Protein AF-0000000077118351 (afdb_homodimer)

Solvent-accessible surface area (backbone atoms only — not comparable to full-atom values): 17190 Å² total; per-residue (Å²): 104,60,96,77,57,60,60,62,59,41,38,42,70,74,45,61,23,48,76,78,41,61,55,44,89,37,33,59,33,34,43,29,26,38,32,38,30,67,41,67,47,99,84,66,47,82,40,76,44,80,43,78,43,66,37,86,39,59,33,14,25,54,54,41,38,51,70,53,50,44,24,50,52,26,51,74,71,69,42,78,82,54,48,56,37,58,42,40,27,28,28,69,42,69,43,74,39,39,71,87,30,29,31,57,43,47,13,30,46,32,33,39,91,86,27,40,33,34,30,38,73,42,64,68,80,52,41,67,42,50,68,20,52,63,75,35,22,26,30,33,57,40,59,53,30,81,58,64,50,50,52,68,41,75,41,44,29,33,43,74,50,76,60,39,53,120,104,61,96,80,56,59,58,62,58,41,38,43,70,72,46,61,23,49,75,77,41,62,56,44,86,36,33,59,33,33,41,28,26,37,32,39,30,65,41,67,48,99,84,66,46,81,40,77,43,81,44,79,45,65,38,86,38,60,36,15,25,54,54,42,39,50,70,52,50,43,25,50,52,25,51,76,71,67,42,79,81,55,48,56,38,57,40,39,27,28,28,69,43,70,44,74,38,40,71,88,29,28,32,57,42,47,14,30,45,33,34,40,92,87,27,40,31,33,31,38,73,42,64,69,79,52,41,66,40,49,67,21,53,62,75,33,22,25,30,34,58,40,61,56,30,81,57,64,49,49,53,68,41,76,43,46,28,33,44,76,49,76,62,40,54,120

Foldseek 3Di:
DPPPPCPVVCQCPVQVKDWPDQADQEPPWGRKTKIWGWDADPVRDTDIDIDIDTDPQPQRRVVCCQVPVQQVVCVVVVHPPTGFDKDKAFEQFKDFAAQRGKYFFFWAWAAEPVRGIYIDGLDDRDSNPPCSNVRGQKTWGGGHDGDIDGGGDMTMIGGNDDHHYD/DDPPPCPVVCQCPVQVKDWPDQADQEPPWGRKTKIWGWDADPVRDTDIDIDIDTDPQPQRRVVCCQVPVQQVVCVVVVHPPTGFDKDKAFEQFKDFAAQRGKYFFFWAWEAEPVRGIYIDGLDDRDSNPPCSNVRGQKTWGGGHDGDIDGGGDMTMIGGNDDHHYD

Secondary structure (DSSP, 8-state):
--TT--HHHIIIIIS--EEEES--S-BS-TT-EEEEEEEE-TTS-EEEEEEEE--SSHHHHHHHIIIIIHHHHHHHTT-SS-SSPEEEEEESS-EEPPSSS-EEEEEEEEE-TTS-EEEEE-S---TT-GGGGTT--EEEEEPS-SSEEPTT-EEEEEE-SPPEE-/--TT--HHHIIIIIS--EEEES--S-BS-TT-EEEEEEEE-TTS-EEEEEEEE--SSHHHHHHHIIIIIHHHHHHHHT-SS-SSPEEEEEESS-EEPPSSS-EEEEEEEEE-TTS-EEEEE-S---TT-GGGGTT--EEEEEPS-SSEEPTT-EEEEEE-SPPEE-

pLDDT: mean 93.63, std 7.95, range [46.22, 98.62]

Sequence (332 aa):
MGELDLLKPTIERSLGGTIHFGRVNMKPGKPTTFATVPVKDDHGNRVDKVIFSLPGNPASAVVCFHLFVLPALHAQAGITPVGLPRVKVVLGEDVRMDKGRPEYHRALVVTREDGLMYASSTGGQRSSKIGSFKGANALLVMPQGEGVLRKGEKVDALLMGKLASDMGELDLLKPTIERSLGGTIHFGRVNMKPGKPTTFATVPVKDDHGNRVDKVIFSLPGNPASAVVCFHLFVLPALHAQAGITPVGLPRVKVVLGEDVRMDKGRPEYHRALVVTREDGLMYASSTGGQRSSKIGSFKGANALLVMPQGEGVLRKGEKVDALLMGKLASD

InterPro domains:
  IPR001453 MoaB/Mog domain [PF00994] (2-74)
  IPR005111 MoeA, C-terminal, domain IV [PF03454] (88-159)
  IPR036425 MoaB/Mog-like domain superfamily [G3DSA:3.40.980.10] (1-78)
  IPR036425 MoaB/Mog-like domain superfamily [SSF53218] (2-80)
  IPR036688 MoeA, C-terminal, domain IV superfamily [G3DSA:2.40.340.10] (86-166)
  IPR036688 MoeA, C-terminal, domain IV superfamily [SSF63867] (85-161)
  IPR038987 Molybdopterin biosynthesis protein MoeA-like [PTHR10192] (1-162)

Radius of gyration: 24.86 Å; Cα contacts (8 Å, |Δi|>4): 772; chains: 2; bounding box: 54×73×56 Å

Structure (mmCIF, N/CA/C/O backbone):
data_AF-0000000077118351-model_v1
#
loop_
_entity.id
_entity.type
_entity.pdbx_description
1 polymer 'Uncharacterized protein'
#
loop_
_atom_site.group_PDB
_atom_site.id
_atom_site.type_symbol
_atom_site.label_atom_id
_atom_site.label_alt_id
_atom_site.label_comp_id
_atom_site.label_asym_id
_atom_site.label_entity_id
_atom_site.label_seq_id
_atom_site.pdbx_PDB_ins_code
_atom_site.Cartn_x
_atom_site.Cartn_y
_atom_site.Cartn_z
_atom_site.occupancy
_atom_site.B_iso_or_equiv
_atom_site.auth_seq_id
_atom_site.auth_comp_id
_atom_site.auth_asym_id
_atom_site.auth_atom_id
_atom_site.pdbx_PDB_model_num
ATOM 1 N N . MET A 1 1 ? -8.891 29.875 7.477 1 46.22 1 MET A N 1
ATOM 2 C CA . MET A 1 1 ? -10.297 29.859 7.871 1 46.22 1 MET A CA 1
ATOM 3 C C . MET A 1 1 ? -10.992 31.156 7.473 1 46.22 1 MET A C 1
ATOM 5 O O . MET A 1 1 ? -10.383 32.219 7.492 1 46.22 1 MET A O 1
ATOM 9 N N . GLY A 1 2 ? -11.82 30.922 6.613 1 49.47 2 GLY A N 1
ATOM 10 C CA . GLY A 1 2 ? -12.445 32.156 6.18 1 49.47 2 GLY A CA 1
ATOM 11 C C . GLY A 1 2 ? -13.156 32.906 7.301 1 49.47 2 GLY A C 1
ATOM 12 O O . GLY A 1 2 ? -13.344 32.344 8.391 1 49.47 2 GLY A O 1
ATOM 13 N N . GLU A 1 3 ? -13.312 34.156 7.188 1 54.62 3 GLU A N 1
ATOM 14 C CA . GLU A 1 3 ? -14.039 35.062 8.07 1 54.62 3 GLU A CA 1
ATOM 15 C C . GLU A 1 3 ? -15.305 34.406 8.609 1 54.62 3 GLU A C 1
ATOM 17 O O . GLU A 1 3 ? -15.734 34.688 9.727 1 54.62 3 GLU A O 1
ATOM 22 N N . LEU A 1 4 ? -15.836 33.438 7.848 1 61.06 4 LEU A N 1
ATOM 23 C CA . LEU A 1 4 ? -17.141 32.875 8.203 1 61.06 4 LEU A CA 1
ATOM 24 C C . LEU A 1 4 ? -16.969 31.484 8.836 1 61.06 4 LEU A C 1
ATOM 26 O O . LEU A 1 4 ? -17.938 30.734 8.961 1 61.06 4 LEU A O 1
ATOM 30 N N . ASP A 1 5 ? -15.703 31.203 9.32 1 69.88 5 ASP A N 1
ATOM 31 C CA . ASP A 1 5 ? -15.539 29.891 9.945 1 69.88 5 ASP A CA 1
ATOM 32 C C . ASP A 1 5 ? -16.188 29.859 11.328 1 69.88 5 ASP A C 1
ATOM 34 O O . ASP A 1 5 ? -15.664 30.422 12.281 1 69.88 5 ASP A O 1
ATOM 38 N N . LEU A 1 6 ? -17.391 29.391 11.469 1 80.38 6 LEU A N 1
ATOM 39 C CA . LEU A 1 6 ? -18.188 29.359 12.688 1 80.38 6 LEU A CA 1
ATOM 40 C C . LEU A 1 6 ? -17.844 28.141 13.531 1 80.38 6 LEU A C 1
ATOM 42 O O . LEU A 1 6 ? -18.359 27.984 14.641 1 80.38 6 LEU A O 1
ATOM 46 N N . LEU A 1 7 ? -16.906 27.359 13.141 1 87.62 7 LEU A N 1
ATOM 47 C CA . LEU A 1 7 ? -16.641 26.109 13.844 1 87.62 7 LEU A CA 1
ATOM 48 C C . LEU A 1 7 ? -15.922 26.359 15.156 1 87.62 7 LEU A C 1
ATOM 50 O O . LEU A 1 7 ? -16.297 25.797 16.188 1 87.62 7 LEU A O 1
ATOM 54 N N . LYS A 1 8 ? -14.961 27.266 15.148 1 90.12 8 LYS A N 1
ATOM 55 C CA . LYS A 1 8 ? -14.148 27.484 16.344 1 90.12 8 LYS A CA 1
ATOM 56 C C . LYS A 1 8 ? -14.984 28.078 17.469 1 90.12 8 LYS A C 1
ATOM 58 O O . LYS A 1 8 ? -15.016 27.547 18.578 1 90.12 8 LYS A O 1
ATOM 63 N N . PRO A 1 9 ? -15.742 29.141 17.141 1 90.44 9 PRO A N 1
ATOM 64 C CA . PRO A 1 9 ? -16.594 29.672 18.219 1 90.44 9 PRO A CA 1
ATOM 65 C C . PRO A 1 9 ? -17.609 28.656 18.719 1 90.44 9 PRO A C 1
ATOM 67 O O . PRO A 1 9 ? -17.938 28.609 19.906 1 90.44 9 PRO A O 1
ATOM 70 N N . THR A 1 10 ? -18.156 27.875 17.812 1 92.94 10 THR A N 1
ATOM 71 C CA . THR A 1 10 ? -19.109 26.859 18.203 1 92.94 10 THR A CA 1
ATOM 72 C C . THR A 1 10 ? -18.469 25.844 19.141 1 92.94 10 THR A C 1
ATOM 74 O O . THR A 1 10 ? -19.078 25.453 20.141 1 92.94 10 THR A O 1
ATOM 77 N N . ILE A 1 11 ? -17.25 25.391 18.922 1 93.88 11 ILE A N 1
ATOM 78 C CA . ILE A 1 11 ? -16.531 24.422 19.734 1 93.88 11 ILE A CA 1
ATOM 79 C C . ILE A 1 11 ? -16.312 25 21.141 1 93.88 11 ILE A C 1
ATOM 81 O O . ILE A 1 11 ? -16.594 24.344 22.141 1 93.88 11 ILE A O 1
ATOM 85 N N . GLU A 1 12 ? -15.914 26.25 21.172 1 94.62 12 GLU A N 1
ATOM 86 C CA . GLU A 1 12 ? -15.539 26.844 22.453 1 94.62 12 GLU A CA 1
ATOM 87 C C . GLU A 1 12 ? -16.781 27.281 23.234 1 94.62 12 GLU A C 1
ATOM 89 O O . GLU A 1 12 ? -16.922 26.953 24.406 1 94.62 12 GLU A O 1
ATOM 94 N N . ARG A 1 13 ? -17.75 27.859 22.594 1 94.06 13 ARG A N 1
ATOM 95 C CA . ARG A 1 13 ? -18.844 28.516 23.312 1 94.06 13 ARG A CA 1
ATOM 96 C C . ARG A 1 13 ? -20.016 27.562 23.484 1 94.06 13 ARG A C 1
ATOM 98 O O . ARG A 1 13 ? -20.641 27.531 24.562 1 94.06 13 ARG A O 1
ATOM 105 N N . SER A 1 14 ? -20.297 26.844 22.484 1 93.81 14 SER A N 1
ATOM 106 C CA . SER A 1 14 ? -21.5 26 22.531 1 93.81 14 SER A CA 1
ATOM 107 C C . SER A 1 14 ? -21.172 24.625 23.094 1 93.81 14 SER A C 1
ATOM 109 O O . SER A 1 14 ? -22.016 24.016 23.766 1 93.81 14 SER A O 1
ATOM 111 N N . LEU A 1 15 ? -20.031 24.203 22.828 1 93.62 15 LEU A N 1
ATOM 112 C CA . LEU A 1 15 ? -19.75 22.828 23.188 1 93.62 15 LEU A CA 1
ATOM 113 C C . LEU A 1 15 ? -18.797 22.75 24.3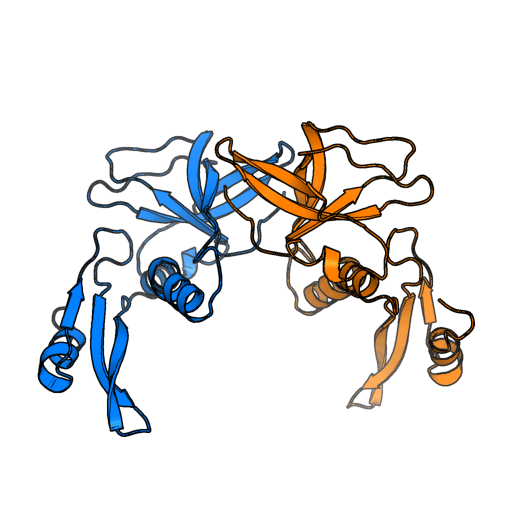75 1 93.62 15 LEU A C 1
ATOM 115 O O . LEU A 1 15 ? -18.516 21.672 24.891 1 93.62 15 LEU A O 1
ATOM 119 N N . GLY A 1 16 ? -18.328 23.938 24.75 1 95.44 16 GLY A N 1
ATOM 120 C CA . GLY A 1 16 ? -17.422 23.969 25.891 1 95.44 16 GLY A CA 1
ATOM 121 C C . GLY A 1 16 ? -16.078 23.297 25.609 1 95.44 16 GLY A C 1
ATOM 122 O O . GLY A 1 16 ? -15.453 22.75 26.516 1 95.44 16 GLY A O 1
ATOM 123 N N . GLY A 1 17 ? -15.75 23.281 24.359 1 96.62 17 GLY A N 1
ATOM 124 C CA . GLY A 1 17 ? -14.547 22.562 23.953 1 96.62 17 GLY A CA 1
ATOM 125 C C . GLY A 1 17 ? -13.289 23.406 24.094 1 96.62 17 GLY A C 1
ATOM 126 O O . GLY A 1 17 ? -13.352 24.594 24.391 1 96.62 17 GLY A O 1
ATOM 127 N N . THR A 1 18 ? -12.094 22.734 23.984 1 97.5 18 THR A N 1
ATOM 128 C CA . THR A 1 18 ? -10.766 23.328 23.984 1 97.5 18 THR A CA 1
ATOM 129 C C . THR A 1 18 ? -10.102 23.188 22.609 1 97.5 18 THR A C 1
ATOM 131 O O . THR A 1 18 ? -9.977 22.078 22.094 1 97.5 18 THR A O 1
ATOM 134 N N . ILE A 1 19 ? -9.789 24.281 22 1 96.75 19 ILE A N 1
ATOM 135 C CA . ILE A 1 19 ? -9 24.281 20.781 1 96.75 19 ILE A CA 1
ATOM 136 C C . ILE A 1 19 ? -7.516 24.141 21.125 1 96.75 19 ILE A C 1
ATOM 138 O O . ILE A 1 19 ? -6.941 25.031 21.766 1 96.75 19 ILE A O 1
ATOM 142 N N . HIS A 1 20 ? -6.918 23.031 20.719 1 97.56 20 HIS A N 1
ATOM 143 C CA . HIS A 1 20 ? -5.508 22.812 21.016 1 97.56 20 HIS A CA 1
ATOM 144 C C . HIS A 1 20 ? -4.617 23.5 19.984 1 97.56 20 HIS A C 1
ATOM 146 O O . HIS A 1 20 ? -3.574 24.047 20.328 1 97.56 20 HIS A O 1
ATOM 152 N N . PHE A 1 21 ? -4.98 23.453 18.734 1 96.25 21 PHE A N 1
ATOM 153 C CA . PHE A 1 21 ? -4.43 24.312 17.688 1 96.25 21 PHE A CA 1
ATOM 154 C C . PHE A 1 21 ? -5.484 24.609 16.625 1 96.25 21 PHE A C 1
ATOM 156 O O . PHE A 1 21 ? -6.367 23.797 16.375 1 96.25 21 PHE A O 1
ATOM 163 N N . GLY A 1 22 ? -5.32 25.844 15.984 1 92.88 22 GLY A N 1
ATOM 164 C CA . GLY A 1 22 ? -6.305 26.312 15.016 1 92.88 22 GLY A CA 1
ATOM 165 C C . GLY A 1 22 ? -5.699 26.656 13.664 1 92.88 22 GLY A C 1
ATOM 166 O O . GLY A 1 22 ? -6.395 27.125 12.766 1 92.88 22 GLY A O 1
ATOM 167 N N . ARG A 1 23 ? -4.484 26.562 13.633 1 94.56 23 ARG A N 1
ATOM 168 C CA . ARG A 1 23 ? -3.699 26.688 12.414 1 94.56 23 ARG A CA 1
ATOM 169 C C . ARG A 1 23 ? -2.404 25.891 12.5 1 94.56 23 ARG A C 1
ATOM 171 O O . ARG A 1 23 ? -1.842 25.734 13.586 1 94.56 23 ARG A O 1
ATOM 178 N N . VAL A 1 24 ? -2.053 25.406 11.336 1 96.69 24 VAL A N 1
ATOM 179 C CA . VAL A 1 24 ? -0.804 24.656 11.281 1 96.69 24 VAL A CA 1
ATOM 180 C C . VAL A 1 24 ? 0.104 25.234 10.203 1 96.69 24 VAL A C 1
ATOM 182 O O . VAL A 1 24 ? -0.373 25.672 9.148 1 96.69 24 VAL A O 1
ATOM 185 N N . ASN A 1 25 ? 1.418 25.25 10.477 1 97.56 25 ASN A N 1
ATOM 186 C CA . ASN A 1 25 ? 2.406 25.719 9.508 1 97.56 25 ASN A CA 1
ATOM 187 C C . ASN A 1 25 ? 2.682 24.672 8.438 1 97.56 25 ASN A C 1
ATOM 189 O O . ASN A 1 25 ? 3.678 23.953 8.508 1 97.56 25 ASN A O 1
ATOM 193 N N . MET A 1 26 ? 1.777 24.641 7.414 1 97.69 26 MET A N 1
ATOM 194 C CA . MET A 1 26 ? 1.934 23.703 6.305 1 97.69 26 MET A CA 1
ATOM 195 C C . MET A 1 26 ? 1.169 24.172 5.074 1 97.69 26 MET A C 1
ATOM 197 O O . MET A 1 26 ? 0.264 25 5.184 1 97.69 26 MET A O 1
ATOM 201 N N . LYS A 1 27 ? 1.596 23.609 3.977 1 97 27 LYS A N 1
ATOM 202 C CA . LYS A 1 27 ? 0.913 23.766 2.693 1 97 27 LYS A CA 1
ATOM 203 C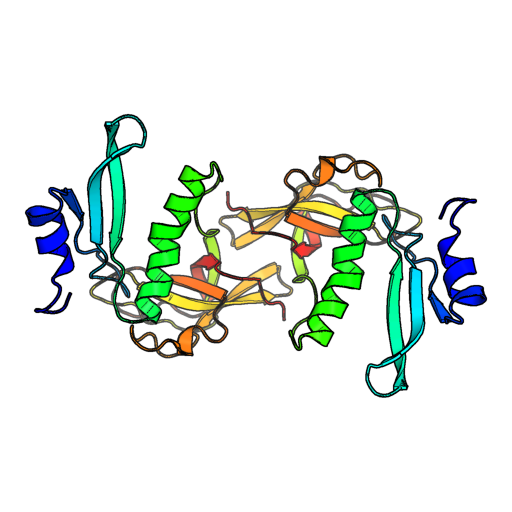 C . LYS A 1 27 ? 0.666 22.406 2.039 1 97 27 LYS A C 1
ATOM 205 O O . LYS A 1 27 ? 1.599 21.625 1.852 1 97 27 LYS A O 1
ATOM 210 N N . PRO A 1 28 ? -0.59 22.234 1.618 1 96.94 28 PRO A N 1
ATOM 211 C CA . PRO A 1 28 ? -1.829 22.906 2.023 1 96.94 28 PRO A CA 1
ATOM 212 C C . PRO A 1 28 ? -2.24 22.562 3.453 1 96.94 28 PRO A C 1
ATOM 214 O O . PRO A 1 28 ? -1.59 21.75 4.109 1 96.94 28 PRO A O 1
ATOM 217 N N . GLY A 1 29 ? -3.291 23.234 3.998 1 96.5 29 GLY A N 1
ATOM 218 C CA . GLY A 1 29 ? -3.914 22.75 5.223 1 96.5 29 GLY A CA 1
ATOM 219 C C . GLY A 1 29 ? -3.766 23.719 6.383 1 96.5 29 GLY A C 1
ATOM 220 O O . GLY A 1 29 ? -4.043 23.359 7.531 1 96.5 29 GLY A O 1
ATOM 221 N N . LYS A 1 30 ? -3.441 24.938 6.133 1 95.88 30 LYS A N 1
ATOM 222 C CA . LYS A 1 30 ? -3.156 25.922 7.164 1 95.88 30 LYS A CA 1
ATOM 223 C C . LYS A 1 30 ? -4.312 26.047 8.156 1 95.88 30 LYS A C 1
ATOM 225 O O . LYS A 1 30 ? -4.094 26.078 9.367 1 95.88 30 LYS A O 1
ATOM 230 N N . PRO A 1 31 ? -5.512 26.031 7.816 1 93.94 31 PRO A N 1
ATOM 231 C CA . PRO A 1 31 ? -6.594 26.297 8.766 1 93.94 31 PRO A CA 1
ATOM 232 C C . PRO A 1 31 ? -6.973 25.078 9.594 1 93.94 31 PRO A C 1
ATOM 234 O O . PRO A 1 31 ? -7.922 25.125 10.391 1 93.94 31 PRO A O 1
ATOM 237 N N . THR A 1 32 ? -6.305 23.938 9.461 1 95.62 32 THR A N 1
ATOM 238 C CA . THR A 1 32 ? -6.648 22.734 10.211 1 95.62 32 THR A CA 1
ATOM 239 C C . THR A 1 32 ? -6.699 23.031 11.711 1 95.62 32 THR A C 1
ATOM 241 O O . THR A 1 32 ? -5.816 23.703 12.25 1 95.62 32 THR A O 1
ATOM 244 N N . THR A 1 33 ? -7.75 22.516 12.352 1 96.12 33 THR A N 1
ATOM 245 C CA . THR A 1 33 ? -7.988 22.75 13.766 1 96.12 33 THR A CA 1
ATOM 246 C C . THR A 1 33 ? -8.18 21.422 14.508 1 96.12 33 THR A C 1
ATOM 248 O O . THR A 1 33 ? -8.812 20.5 13.992 1 96.12 33 THR A O 1
ATOM 251 N N . PHE A 1 34 ? -7.629 21.328 15.656 1 98.06 34 PHE A N 1
ATOM 252 C CA . PHE A 1 34 ? -7.805 20.203 16.562 1 98.06 34 PHE A CA 1
ATOM 253 C C . PHE A 1 34 ? -8.375 20.672 17.906 1 98.06 34 PHE A C 1
ATOM 255 O O . PHE A 1 34 ? -7.887 21.625 18.5 1 98.06 34 PHE A O 1
ATOM 262 N N . ALA A 1 35 ? -9.391 19.906 18.312 1 97.56 35 ALA A N 1
ATOM 263 C CA . ALA A 1 35 ? -10.062 20.281 19.547 1 97.56 35 ALA A CA 1
ATOM 264 C C . ALA A 1 35 ? -10.555 19.062 20.312 1 97.56 35 ALA A C 1
ATOM 266 O O . ALA A 1 35 ? -10.57 17.953 19.766 1 97.56 35 ALA A O 1
ATOM 267 N N . THR A 1 36 ? -10.805 19.266 21.547 1 97.69 36 THR A N 1
ATOM 268 C CA . THR A 1 36 ? -11.547 18.312 22.344 1 97.69 36 THR A CA 1
ATOM 269 C C . THR A 1 36 ? -12.82 18.938 22.891 1 97.69 36 THR A C 1
ATOM 271 O O . THR A 1 36 ? -12.852 20.125 23.188 1 97.69 36 THR A O 1
ATOM 274 N N . VAL A 1 37 ? -13.852 18.125 23.047 1 96.94 37 VAL A N 1
ATOM 275 C CA . VAL A 1 37 ? -15.125 18.562 23.609 1 96.94 37 VAL A CA 1
ATOM 276 C C . VAL A 1 37 ? -15.562 17.562 24.688 1 96.94 37 VAL A C 1
ATOM 278 O O . VAL A 1 37 ? -15.422 16.359 24.516 1 96.94 37 VAL A O 1
ATOM 281 N N . PRO A 1 38 ? -16.047 18.125 25.797 1 96.94 38 PRO A N 1
ATOM 282 C CA . PRO A 1 38 ? -16.609 17.234 26.812 1 96.94 38 PRO A CA 1
ATOM 283 C C . PRO A 1 38 ? -17.984 16.703 26.438 1 96.94 38 PRO A C 1
ATOM 285 O O . PRO A 1 38 ? -18.828 17.438 25.938 1 96.94 38 PRO A O 1
ATOM 288 N N . VAL A 1 39 ? -18.078 15.383 26.547 1 94.62 39 VAL A N 1
ATOM 289 C CA . VAL A 1 39 ? -19.375 14.758 26.312 1 94.62 39 VAL A CA 1
ATOM 290 C C . VAL A 1 39 ? -19.688 13.766 27.438 1 94.62 39 VAL A C 1
ATOM 292 O O . VAL A 1 39 ? -18.812 13.438 28.25 1 94.62 39 VAL A O 1
ATOM 295 N N . LYS A 1 40 ? -20.953 13.406 27.641 1 93.56 40 LYS A N 1
ATOM 296 C CA . LYS A 1 40 ? -21.344 12.328 28.547 1 93.56 40 LYS A CA 1
ATOM 297 C C . LYS A 1 40 ? -21.469 11.008 27.797 1 93.56 40 LYS A C 1
ATOM 299 O O . LYS A 1 40 ? -22.062 10.953 26.703 1 93.56 40 LYS A O 1
ATOM 304 N N . ASP A 1 41 ? -20.812 10 28.328 1 91.56 41 ASP A N 1
ATOM 305 C CA . ASP A 1 41 ? -20.969 8.688 27.703 1 91.56 41 ASP A CA 1
ATOM 306 C C . ASP A 1 41 ? -22.297 8.047 28.094 1 91.56 41 ASP A C 1
ATOM 308 O O . ASP A 1 41 ? -23.141 8.688 28.719 1 91.56 41 ASP A O 1
ATOM 312 N N . ASP A 1 42 ? -22.438 6.84 27.562 1 92.25 42 ASP A N 1
ATOM 313 C CA . ASP A 1 42 ? -23.703 6.152 27.766 1 92.25 42 ASP A CA 1
ATOM 314 C C . ASP A 1 42 ? -23.984 5.926 29.25 1 92.25 42 ASP A C 1
ATOM 316 O O . ASP A 1 42 ? -25.141 5.691 29.641 1 92.25 42 ASP A O 1
ATOM 320 N N . HIS A 1 43 ? -23.062 5.973 30.141 1 94.56 43 HIS A N 1
ATOM 321 C CA . HIS A 1 43 ? -23.188 5.746 31.578 1 94.56 43 HIS A CA 1
ATOM 322 C C . HIS A 1 43 ? -23.234 7.062 32.344 1 94.56 43 HIS A C 1
ATOM 324 O O . HIS A 1 43 ? -23.25 7.07 33.562 1 94.56 43 HIS A O 1
ATOM 330 N N . GLY A 1 44 ? -23.234 8.156 31.625 1 92.12 44 GLY A N 1
ATOM 331 C CA . GLY A 1 44 ? -23.344 9.461 32.25 1 92.12 44 GLY A CA 1
ATOM 332 C C . GLY A 1 44 ? -22 10.031 32.688 1 92.12 44 GLY A C 1
ATOM 333 O O . GLY A 1 44 ? -21.938 11.109 33.281 1 92.12 44 GLY A O 1
ATOM 334 N N . ASN A 1 45 ? -20.938 9.305 32.406 1 94.31 45 ASN A N 1
ATOM 335 C CA . ASN A 1 45 ? -19.609 9.789 32.75 1 94.31 45 ASN A CA 1
ATOM 336 C C . ASN A 1 45 ? -19.094 10.812 31.734 1 94.31 45 ASN A C 1
ATOM 338 O O . ASN A 1 45 ? -19.344 10.68 30.531 1 94.31 45 ASN A O 1
ATOM 342 N N . ARG A 1 46 ? -18.469 11.812 32.25 1 93.25 46 ARG A N 1
ATOM 343 C CA . ARG A 1 46 ? -17.859 12.805 31.391 1 93.25 46 ARG A CA 1
ATOM 344 C C . ARG A 1 46 ? -16.625 12.234 30.688 1 93.25 46 ARG A C 1
ATOM 346 O O . ARG A 1 46 ? -15.727 11.703 31.344 1 93.25 46 ARG A O 1
ATOM 353 N N . VAL A 1 47 ? -16.688 12.297 29.328 1 95.31 47 VAL A N 1
ATOM 354 C CA . VAL A 1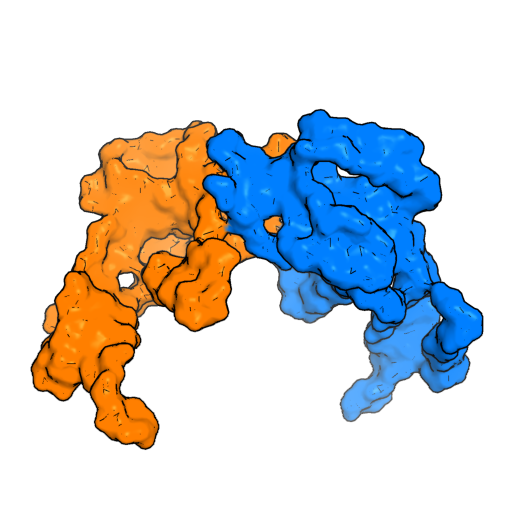 47 ? -15.531 11.875 28.531 1 95.31 47 VAL A CA 1
ATOM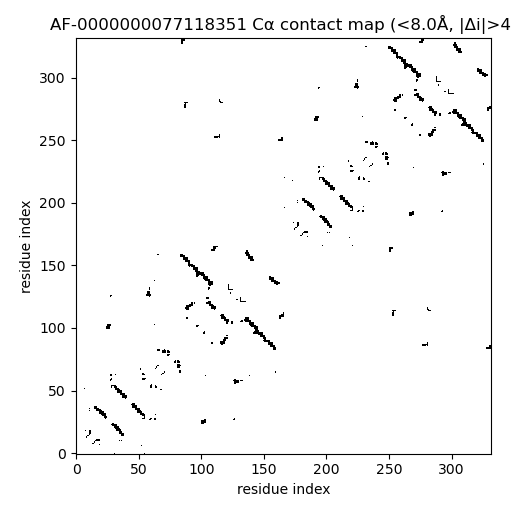 355 C C . VAL A 1 47 ? -15.203 12.953 27.5 1 95.31 47 VAL A C 1
ATOM 357 O O . VAL A 1 47 ? -16.078 13.742 27.125 1 95.31 47 VAL A O 1
ATOM 360 N N . ASP A 1 48 ? -13.961 13.008 27.125 1 95.69 48 ASP A N 1
ATOM 361 C CA . ASP A 1 48 ? -13.539 13.93 26.078 1 95.69 48 ASP A CA 1
ATOM 362 C C . ASP A 1 48 ? -13.578 13.242 24.703 1 95.69 48 ASP A C 1
ATOM 364 O O . ASP A 1 48 ? -13.086 12.125 24.562 1 95.69 48 ASP A O 1
ATOM 368 N N . LYS A 1 49 ? -14.195 13.953 23.766 1 95.5 49 LYS A N 1
ATOM 369 C CA . LYS A 1 49 ? -14.141 13.516 22.359 1 95.5 49 LYS A CA 1
ATOM 370 C C . LYS A 1 49 ? -13.25 14.445 21.531 1 95.5 49 LYS A C 1
ATOM 372 O O . LYS A 1 49 ? -13.18 15.648 21.797 1 95.5 49 LYS A O 1
ATOM 377 N N . VAL A 1 50 ? -12.609 13.828 20.578 1 96.62 50 VAL A N 1
ATOM 378 C CA . VAL A 1 50 ? -11.695 14.602 19.734 1 96.62 50 VAL A CA 1
ATOM 379 C C . VAL A 1 50 ? -12.422 15.086 18.484 1 96.62 50 VAL A C 1
ATOM 381 O O . VAL A 1 50 ? -13.258 14.359 17.922 1 96.62 50 VAL A O 1
ATOM 384 N N . ILE A 1 51 ? -12.094 16.328 18.047 1 95.81 51 ILE A N 1
ATOM 385 C CA . ILE A 1 51 ? -12.609 16.922 16.828 1 95.81 51 ILE A CA 1
ATOM 386 C C . ILE A 1 51 ? -11.453 17.406 15.953 1 95.81 51 ILE A C 1
ATOM 388 O O . ILE A 1 51 ? -10.602 18.172 16.406 1 95.81 51 ILE A O 1
ATOM 392 N N . PHE A 1 52 ? -11.422 16.859 14.758 1 97.25 52 PHE A N 1
ATOM 393 C CA . PHE A 1 52 ? -10.586 17.438 13.719 1 97.25 52 PHE A CA 1
ATOM 394 C C . PHE A 1 52 ? -11.43 18.25 12.742 1 97.25 52 PHE A C 1
ATOM 396 O O . PHE A 1 52 ? -12.375 17.734 12.141 1 97.25 52 PHE A O 1
ATOM 403 N N . SER A 1 53 ? -11.102 19.531 12.609 1 95.06 53 SER A N 1
ATOM 404 C CA . SER A 1 53 ? -11.711 20.375 11.586 1 95.06 53 SER A CA 1
ATOM 405 C C . SER A 1 53 ? -10.766 20.578 10.406 1 95.06 53 SER A C 1
ATOM 407 O O . SER A 1 53 ? -9.758 21.297 10.523 1 95.06 53 SER A O 1
ATOM 409 N N . LEU A 1 54 ? -11.188 20.016 9.32 1 95.88 54 LEU A N 1
ATOM 410 C CA . LEU A 1 54 ? -10.32 20.031 8.148 1 95.88 54 LEU A CA 1
ATOM 411 C C . LEU A 1 54 ? -10.664 21.203 7.234 1 95.88 54 LEU A C 1
ATOM 413 O O . LEU A 1 54 ? -11.773 21.75 7.301 1 95.88 54 LEU A O 1
ATOM 417 N N . PRO A 1 55 ? -9.648 21.609 6.395 1 93.88 55 PRO A N 1
ATOM 418 C CA . PRO A 1 55 ? -9.914 22.688 5.441 1 93.88 55 PRO A CA 1
ATOM 419 C C . PRO A 1 55 ? -11.07 22.359 4.5 1 93.88 55 PRO A C 1
ATOM 421 O O . PRO A 1 55 ? -11.328 21.188 4.207 1 93.88 55 PRO A O 1
ATOM 424 N N . GLY A 1 56 ? -11.742 23.422 4.027 1 89.75 56 GLY A N 1
ATOM 425 C CA . GLY A 1 56 ? -12.859 23.25 3.107 1 89.75 56 GLY A CA 1
ATOM 426 C C . GLY A 1 56 ? -12.422 22.906 1.698 1 89.75 56 GLY A C 1
ATOM 427 O O . GLY A 1 56 ? -13.203 22.344 0.923 1 89.75 56 GLY A O 1
ATOM 428 N N . ASN A 1 57 ? -11.141 23.375 1.285 1 91.69 57 ASN A N 1
ATOM 429 C CA . ASN A 1 57 ? -10.617 22.969 -0.014 1 91.69 57 ASN A CA 1
ATOM 430 C C . ASN A 1 57 ? -10.375 21.469 -0.078 1 91.69 57 ASN A C 1
ATOM 432 O O . ASN A 1 57 ? -9.703 20.906 0.791 1 91.69 57 ASN A O 1
ATOM 436 N N . PRO A 1 58 ? -10.898 20.812 -1.035 1 93.38 58 PRO A N 1
ATOM 437 C CA . PRO A 1 58 ? -10.875 19.344 -1.084 1 93.38 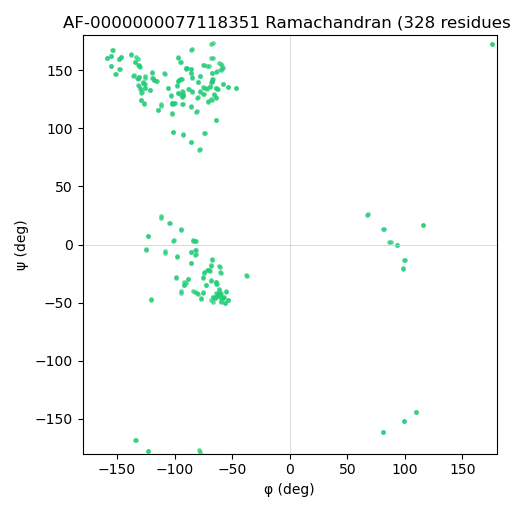58 PRO A CA 1
ATOM 438 C C . PRO A 1 58 ? -9.461 18.781 -1.038 1 93.38 58 PRO A C 1
ATOM 440 O O . PRO A 1 58 ? -9.203 17.812 -0.316 1 93.38 58 PRO A O 1
ATOM 443 N N . ALA A 1 59 ? -8.523 19.297 -1.798 1 94.75 59 ALA A N 1
ATOM 444 C CA . ALA A 1 59 ? -7.152 18.781 -1.78 1 94.75 59 ALA A CA 1
ATOM 445 C C . ALA A 1 59 ? -6.527 18.938 -0.396 1 94.75 59 ALA A C 1
ATOM 447 O O . ALA A 1 59 ? -5.863 18.016 0.094 1 94.75 59 ALA A O 1
ATOM 448 N N . SER A 1 60 ? -6.793 20.062 0.166 1 95.94 60 SER A N 1
ATOM 449 C CA . SER A 1 60 ? -6.289 20.297 1.516 1 95.94 60 SER A CA 1
ATOM 450 C C . SER A 1 60 ? -6.906 19.328 2.512 1 95.94 60 SER A C 1
ATOM 452 O O . SER A 1 60 ? -6.219 18.812 3.4 1 95.94 60 SER A O 1
ATOM 454 N N . ALA A 1 61 ? -8.141 19.141 2.328 1 96.25 61 ALA A N 1
ATOM 455 C CA . ALA A 1 61 ? -8.836 18.219 3.227 1 96.25 61 ALA A CA 1
ATOM 456 C C . ALA A 1 61 ? -8.242 16.812 3.146 1 96.25 61 ALA A C 1
ATOM 458 O O . ALA A 1 61 ? -8.031 16.172 4.172 1 96.25 61 ALA A O 1
ATOM 459 N N . VAL A 1 62 ? -7.961 16.375 1.971 1 96.81 62 VAL A N 1
ATOM 460 C CA . VAL A 1 62 ? -7.418 15.039 1.782 1 96.81 62 VAL A CA 1
ATOM 461 C C . VAL A 1 62 ? -6.023 14.953 2.396 1 96.81 62 VAL A C 1
ATOM 463 O O . VAL A 1 62 ? -5.711 14.008 3.121 1 96.81 62 VAL A O 1
ATOM 466 N N . VAL A 1 63 ? -5.199 15.922 2.168 1 98.31 63 VAL A N 1
ATOM 467 C CA . VAL A 1 63 ? -3.85 15.945 2.721 1 98.31 63 VAL A CA 1
ATOM 468 C C . VAL A 1 63 ? -3.916 15.938 4.246 1 98.31 63 VAL A C 1
ATOM 470 O O . VAL A 1 63 ? -3.26 15.125 4.898 1 98.31 63 VAL A O 1
ATOM 473 N N . CYS A 1 64 ? -4.773 16.734 4.785 1 98.19 64 CYS A N 1
ATOM 474 C CA . CYS A 1 64 ? -4.848 16.875 6.234 1 98.19 64 CYS A CA 1
ATOM 475 C C . CYS A 1 64 ? -5.473 15.641 6.871 1 98.19 64 CYS A C 1
ATOM 477 O O . CYS A 1 64 ? -5.109 15.258 7.984 1 98.19 64 CYS A O 1
ATOM 479 N N . PHE A 1 65 ? -6.438 15.023 6.184 1 98.38 65 PHE A N 1
ATOM 480 C CA . PHE A 1 65 ? -6.938 13.75 6.668 1 98.38 65 PHE A CA 1
ATOM 481 C C . PHE A 1 65 ? -5.793 12.766 6.883 1 98.38 65 PHE A C 1
ATOM 483 O O . PHE A 1 65 ? -5.688 12.148 7.945 1 98.38 65 PHE A O 1
ATOM 490 N N . HIS A 1 66 ? -4.914 12.633 5.93 1 98.44 66 HIS A N 1
ATOM 491 C CA . HIS A 1 66 ? -3.824 11.664 5.961 1 98.44 66 HIS A CA 1
ATOM 492 C C . HIS A 1 66 ? -2.807 12.023 7.039 1 98.44 66 HIS A C 1
ATOM 494 O O . HIS A 1 66 ? -2.207 11.133 7.652 1 98.44 66 HIS A O 1
ATOM 500 N N . LEU A 1 67 ? -2.664 13.289 7.285 1 98.56 67 LEU A N 1
ATOM 501 C CA . LEU A 1 67 ? -1.591 13.719 8.172 1 98.56 67 LEU A CA 1
ATOM 502 C C . LEU A 1 67 ? -2.057 13.727 9.625 1 98.56 67 LEU A C 1
ATOM 504 O O . LEU A 1 67 ? -1.255 13.516 10.539 1 98.56 67 LEU A O 1
ATOM 508 N N . PHE A 1 68 ? -3.359 13.961 9.852 1 98.44 68 PHE A N 1
ATOM 509 C CA . PHE A 1 68 ? -3.789 14.18 11.227 1 98.44 68 PHE A CA 1
ATOM 510 C C . PHE A 1 68 ? -4.832 13.148 11.641 1 98.44 68 PHE A C 1
ATOM 512 O O . PHE A 1 68 ? -4.719 12.547 12.711 1 98.44 68 PHE A O 1
ATOM 519 N N . VAL A 1 69 ? -5.836 12.922 10.805 1 98.5 69 VAL A N 1
ATOM 520 C CA . VAL A 1 69 ? -6.973 12.094 11.188 1 98.5 69 VAL A CA 1
ATOM 521 C C . VAL A 1 69 ? -6.586 10.617 11.133 1 98.5 69 VAL A C 1
ATOM 523 O O . VAL A 1 69 ? -6.805 9.875 12.094 1 98.5 69 VAL A O 1
ATOM 526 N N . LEU A 1 70 ? -5.957 10.258 10.062 1 98.06 70 LEU A N 1
ATOM 527 C CA . LEU A 1 70 ? -5.609 8.859 9.844 1 98.06 70 LEU A CA 1
ATOM 528 C C . LEU A 1 70 ? -4.711 8.336 10.961 1 98.06 70 LEU A C 1
ATOM 530 O O . LEU A 1 70 ? -5.004 7.309 11.578 1 98.06 70 LEU A O 1
ATOM 534 N N . PRO A 1 71 ? -3.641 9.023 11.328 1 97.94 71 PRO A N 1
ATOM 535 C CA . PRO A 1 71 ? -2.809 8.508 12.422 1 97.94 71 PRO A CA 1
ATOM 536 C C . PRO A 1 71 ? -3.557 8.43 13.75 1 97.94 71 PRO A C 1
ATOM 538 O O . PRO A 1 71 ? -3.305 7.527 14.555 1 97.94 71 PRO A O 1
ATOM 541 N N . ALA A 1 72 ? -4.422 9.352 13.945 1 97.62 72 ALA A N 1
ATOM 542 C CA . ALA A 1 72 ? -5.219 9.305 15.172 1 97.62 72 ALA A CA 1
ATOM 543 C C . ALA A 1 72 ? -6.129 8.078 15.188 1 97.62 72 ALA A C 1
ATOM 545 O O . ALA A 1 72 ? -6.246 7.406 16.219 1 97.62 72 ALA A O 1
ATOM 546 N N . LEU A 1 73 ? -6.793 7.805 14.125 1 97.88 73 LEU A N 1
ATOM 547 C CA . LEU A 1 73 ? -7.652 6.633 14.023 1 97.88 73 LEU A CA 1
ATOM 548 C C . LEU A 1 73 ? -6.844 5.348 14.188 1 97.88 73 LEU A C 1
ATOM 550 O O . LEU A 1 73 ? -7.297 4.398 14.828 1 97.88 73 LEU A O 1
ATOM 554 N N . HIS A 1 74 ? -5.676 5.324 13.547 1 97 74 HIS A N 1
ATOM 555 C CA . HIS A 1 74 ? -4.793 4.176 13.727 1 97 74 HIS A CA 1
ATOM 556 C C . HIS A 1 74 ? -4.473 3.953 15.203 1 97 74 HIS A C 1
ATOM 558 O O . HIS A 1 74 ? -4.598 2.834 15.703 1 97 74 HIS A O 1
ATOM 564 N N . ALA A 1 75 ? -4.062 4.961 15.891 1 97.12 75 ALA A N 1
ATOM 565 C CA . ALA A 1 75 ? -3.715 4.867 17.312 1 97.12 75 ALA A CA 1
ATOM 566 C C . ALA A 1 75 ? -4.891 4.344 18.125 1 97.12 75 ALA A C 1
ATOM 568 O O . ALA A 1 75 ? -4.719 3.457 18.969 1 97.12 75 ALA A O 1
ATOM 569 N N . GLN A 1 76 ? -6.031 4.84 17.891 1 95.56 76 GLN A N 1
ATOM 570 C CA . GLN A 1 76 ? -7.23 4.422 18.609 1 95.56 76 GLN A CA 1
ATOM 571 C C . GLN A 1 76 ? -7.559 2.959 18.328 1 95.56 76 GLN A C 1
ATOM 573 O O . GLN A 1 76 ? -8.086 2.258 19.203 1 95.56 76 GLN A O 1
ATOM 578 N N . ALA A 1 77 ? -7.242 2.535 17.141 1 96.62 77 ALA A N 1
ATOM 579 C CA . ALA A 1 77 ? -7.527 1.161 16.734 1 96.62 77 ALA A CA 1
ATOM 580 C C . ALA A 1 77 ? -6.406 0.219 17.172 1 96.62 77 ALA A C 1
ATOM 582 O O . ALA A 1 77 ? -6.473 -0.988 16.922 1 96.62 77 ALA A O 1
ATOM 583 N N . GLY A 1 78 ? -5.336 0.753 17.703 1 96.25 78 GLY A N 1
ATOM 584 C CA . GLY A 1 78 ? -4.211 -0.069 18.125 1 96.25 78 GLY A CA 1
ATOM 585 C C . GLY A 1 78 ? -3.291 -0.447 16.984 1 96.25 78 GLY A C 1
ATOM 586 O O . GLY A 1 78 ? -2.521 -1.403 17.094 1 96.25 78 GLY A O 1
ATOM 587 N N . ILE A 1 79 ? -3.484 0.214 15.914 1 91.69 79 ILE A N 1
ATOM 588 C CA . ILE A 1 79 ? -2.641 -0.036 14.75 1 91.69 79 ILE A CA 1
ATOM 589 C C . ILE A 1 79 ? -1.309 0.693 14.914 1 91.69 79 ILE A C 1
ATOM 591 O O . ILE A 1 79 ? -1.28 1.874 15.266 1 91.69 79 ILE A O 1
ATOM 595 N N . THR A 1 80 ? -0.198 -0.093 14.758 1 91.12 80 THR A N 1
ATOM 596 C CA . THR A 1 80 ? 1.149 0.467 14.781 1 91.12 80 THR A CA 1
ATOM 597 C C . THR A 1 80 ? 1.972 -0.062 13.609 1 91.12 80 THR A C 1
ATOM 599 O O . THR A 1 80 ? 1.836 -1.225 13.227 1 91.12 80 THR A O 1
ATOM 602 N N . PRO A 1 81 ? 2.863 0.793 13 1 90.5 81 PRO A N 1
ATOM 603 C CA . PRO A 1 81 ? 2.998 2.24 13.18 1 90.5 81 PRO A CA 1
ATOM 604 C C . PRO A 1 81 ? 1.791 3.016 12.656 1 90.5 81 PRO A C 1
ATOM 606 O O . PRO A 1 81 ? 1.026 2.498 11.836 1 90.5 81 PRO A O 1
ATOM 609 N N . VAL A 1 82 ? 1.626 4.25 13.109 1 95.81 82 VAL A N 1
ATOM 610 C CA . VAL A 1 82 ? 0.457 5.035 12.727 1 95.81 82 VAL A CA 1
ATOM 611 C C . VAL A 1 82 ? 0.764 5.832 11.461 1 95.81 82 VAL A C 1
ATOM 613 O O . VAL A 1 82 ? 1.918 6.18 11.203 1 95.81 82 VAL A O 1
ATOM 616 N N . GLY A 1 83 ? -0.332 6.066 10.734 1 96.31 83 GLY A N 1
ATOM 617 C CA . GLY A 1 83 ? -0.233 6.98 9.602 1 96.31 83 GLY A CA 1
ATOM 618 C C . GLY A 1 83 ? 0.347 6.328 8.359 1 96.31 83 GLY A C 1
ATOM 619 O O . GLY A 1 83 ? 0.251 5.113 8.188 1 96.31 83 GLY A O 1
ATOM 620 N N . LEU A 1 84 ? 0.814 7.148 7.453 1 96.19 84 LEU A N 1
ATOM 621 C CA . LEU A 1 84 ? 1.327 6.703 6.16 1 96.19 84 LEU A CA 1
ATOM 622 C C . LEU A 1 84 ? 2.791 6.289 6.273 1 96.19 84 LEU A C 1
ATOM 624 O O . LEU A 1 84 ? 3.566 6.918 6.996 1 96.19 84 LEU A O 1
ATOM 628 N N . PRO A 1 85 ? 3.168 5.285 5.543 1 94.06 85 PRO A N 1
ATOM 629 C CA . PRO A 1 85 ? 4.594 4.953 5.5 1 94.06 85 PRO A CA 1
ATOM 630 C C . PRO A 1 85 ? 5.438 6.062 4.867 1 94.06 85 PRO A C 1
ATOM 632 O O . PRO A 1 85 ? 5.027 6.66 3.867 1 94.06 85 PRO A O 1
ATOM 635 N N . ARG A 1 86 ? 6.523 6.344 5.52 1 96.06 86 ARG A N 1
ATOM 636 C CA . ARG A 1 86 ? 7.484 7.32 5.023 1 96.06 86 ARG A CA 1
ATOM 637 C C . ARG A 1 86 ? 8.633 6.637 4.293 1 96.06 86 ARG A C 1
ATOM 639 O O . ARG A 1 86 ? 9.219 5.676 4.801 1 96.06 86 ARG A O 1
ATOM 646 N N . VAL A 1 87 ? 8.961 7.105 3.086 1 95.12 87 VAL A N 1
ATOM 647 C CA . VAL A 1 87 ? 10.023 6.516 2.279 1 95.12 87 VAL A CA 1
ATOM 648 C C . VAL A 1 87 ? 10.906 7.617 1.698 1 95.12 87 VAL A C 1
ATOM 650 O O . VAL A 1 87 ? 10.477 8.766 1.587 1 95.12 87 VAL A O 1
ATOM 653 N N . LYS A 1 88 ? 12.133 7.246 1.365 1 97 88 LYS A N 1
ATOM 654 C CA . LYS A 1 88 ? 12.992 8.125 0.58 1 97 88 LYS A CA 1
ATOM 655 C C . LYS A 1 88 ? 12.773 7.914 -0.916 1 97 88 LYS A C 1
ATOM 657 O O . LYS A 1 88 ? 12.75 6.777 -1.389 1 97 88 LYS A O 1
ATOM 662 N N . VAL A 1 89 ? 12.648 9.008 -1.637 1 97.25 89 VAL A N 1
ATOM 663 C CA . VAL A 1 89 ? 12.445 8.906 -3.08 1 97.25 89 VAL A CA 1
ATOM 664 C C . VAL A 1 89 ? 13.406 9.852 -3.801 1 97.25 89 VAL A C 1
ATOM 666 O O . VAL A 1 89 ? 13.844 10.852 -3.232 1 97.25 89 VAL A O 1
ATOM 669 N N . VAL A 1 90 ? 13.688 9.508 -4.984 1 97.88 90 VAL A N 1
ATOM 670 C CA . VAL A 1 90 ? 14.492 10.352 -5.855 1 97.88 90 VAL A CA 1
ATOM 671 C C . VAL A 1 90 ? 13.586 11.25 -6.691 1 97.88 90 VAL A C 1
ATOM 673 O O . VAL A 1 90 ? 12.672 10.766 -7.359 1 97.88 90 VAL A O 1
ATOM 676 N N . LEU A 1 91 ? 13.875 12.539 -6.637 1 98.44 91 LEU A N 1
ATOM 677 C CA . LEU A 1 91 ? 13.078 13.453 -7.445 1 98.44 91 LEU A CA 1
ATOM 678 C C . LEU A 1 91 ? 13.344 13.234 -8.93 1 98.44 91 LEU A C 1
ATOM 680 O O . LEU A 1 91 ? 14.484 13.289 -9.383 1 98.44 91 LEU A O 1
ATOM 684 N N . GLY A 1 92 ? 12.32 12.992 -9.688 1 97.75 92 GLY A N 1
ATOM 685 C CA . GLY A 1 92 ? 12.414 12.836 -11.125 1 97.75 92 GLY A CA 1
ATOM 686 C C . GLY A 1 92 ? 12.43 14.164 -11.867 1 97.75 92 GLY A C 1
ATOM 687 O O . GLY A 1 92 ? 12.609 14.203 -13.086 1 97.75 92 GLY A O 1
ATOM 688 N N . GLU A 1 93 ? 12.18 15.25 -11.203 1 98.12 93 GLU A N 1
ATOM 689 C CA . GLU A 1 93 ? 12.148 16.609 -11.719 1 98.12 93 GLU A CA 1
ATOM 690 C C . GLU A 1 93 ? 12.469 17.625 -10.625 1 98.12 93 GLU A C 1
ATOM 692 O O . GLU A 1 93 ? 12.492 17.281 -9.438 1 98.12 93 GLU A O 1
ATOM 697 N N . ASP A 1 94 ? 12.719 18.844 -11.109 1 98.19 94 ASP A N 1
ATOM 698 C CA . ASP A 1 94 ? 12.867 19.938 -10.148 1 98.19 94 ASP A CA 1
ATOM 699 C C . ASP A 1 94 ? 11.531 20.234 -9.461 1 98.19 94 ASP A C 1
ATOM 701 O O . ASP A 1 94 ? 10.484 20.25 -10.117 1 98.19 94 ASP A O 1
ATOM 705 N N . VAL A 1 95 ? 11.578 20.5 -8.141 1 97.69 95 VAL A N 1
ATOM 706 C CA . VAL A 1 95 ? 10.391 20.906 -7.395 1 97.69 95 VAL A CA 1
ATOM 707 C C . VAL A 1 95 ? 10.672 22.172 -6.594 1 97.69 95 VAL A C 1
ATOM 709 O O . VAL A 1 95 ? 11.602 22.203 -5.785 1 97.69 95 VAL A O 1
ATOM 712 N N . ARG A 1 96 ? 9.867 23.188 -6.82 1 97 96 ARG A N 1
ATOM 713 C CA . ARG A 1 96 ? 10.047 24.453 -6.117 1 97 96 ARG A CA 1
ATOM 714 C C . ARG A 1 96 ? 9.578 24.359 -4.668 1 97 96 ARG A C 1
ATOM 716 O O . ARG A 1 96 ? 8.531 23.766 -4.391 1 97 96 ARG A O 1
ATOM 723 N N . MET A 1 97 ? 10.398 24.891 -3.809 1 97.69 97 MET A N 1
ATOM 724 C CA . MET A 1 97 ? 10.016 24.938 -2.4 1 97.69 97 MET A CA 1
ATOM 725 C C . MET A 1 97 ? 9.172 26.172 -2.115 1 97.69 97 MET A C 1
ATOM 727 O O . MET A 1 97 ? 9.219 27.156 -2.861 1 97.69 97 MET A O 1
ATOM 731 N N . ASP A 1 98 ? 8.336 26.031 -1.162 1 96.69 98 ASP A N 1
ATOM 732 C CA . ASP A 1 98 ? 7.574 27.172 -0.679 1 96.69 98 ASP A CA 1
ATOM 733 C C . ASP A 1 98 ? 8.367 27.969 0.36 1 96.69 98 ASP A C 1
ATOM 735 O O . ASP A 1 98 ? 8.906 27.391 1.308 1 96.69 98 ASP A O 1
ATOM 739 N N . LYS A 1 99 ? 8.438 29.266 0.227 1 96.38 99 LYS A N 1
ATOM 740 C CA . LYS A 1 99 ? 9.234 30.125 1.105 1 96.38 99 LYS A CA 1
ATOM 741 C C . LYS A 1 99 ? 8.57 30.281 2.467 1 96.38 99 LYS A C 1
ATOM 743 O O . LYS A 1 99 ? 9.234 30.594 3.457 1 96.38 99 LYS A O 1
ATOM 748 N N . GLY A 1 100 ? 7.352 30.125 2.58 1 96.56 100 GLY A N 1
ATOM 749 C CA . GLY A 1 100 ? 6.613 30.469 3.787 1 96.56 100 GLY A CA 1
ATOM 750 C C . GLY A 1 100 ? 6.348 29.266 4.68 1 96.56 100 GLY A C 1
ATOM 751 O O . GLY A 1 100 ? 6.227 29.406 5.898 1 96.56 100 GLY A O 1
ATOM 752 N N . ARG A 1 101 ? 6.254 28.125 4.02 1 97.31 101 ARG A N 1
ATOM 753 C CA . ARG A 1 101 ? 5.84 26.969 4.801 1 97.31 101 ARG A CA 1
ATOM 754 C C . ARG A 1 101 ? 6.332 25.672 4.16 1 97.31 101 ARG A C 1
ATOM 756 O O . ARG A 1 101 ? 6.496 25.594 2.941 1 97.31 101 ARG A O 1
ATOM 763 N N . PRO A 1 102 ? 6.516 24.594 5.023 1 97.94 102 PRO A N 1
ATOM 764 C CA . PRO A 1 102 ? 6.668 23.266 4.434 1 97.94 102 PRO A CA 1
ATOM 765 C C . PRO A 1 102 ? 5.457 22.844 3.605 1 97.94 102 PRO A C 1
ATOM 767 O O . PRO A 1 102 ? 4.332 23.25 3.9 1 97.94 102 PRO A O 1
ATOM 770 N N . GLU A 1 103 ? 5.762 22.031 2.617 1 98.12 103 GLU A N 1
ATOM 771 C CA . GLU A 1 103 ? 4.695 21.656 1.689 1 98.12 103 GLU A CA 1
ATOM 772 C C . GLU A 1 103 ? 4.57 20.141 1.574 1 98.12 103 GLU A C 1
ATOM 774 O O . GLU A 1 103 ? 5.578 19.438 1.512 1 98.12 103 GLU A O 1
ATOM 779 N N . TYR A 1 104 ? 3.373 19.672 1.551 1 98.62 104 TYR A N 1
ATOM 780 C CA . TYR A 1 104 ? 3.041 18.297 1.193 1 98.62 104 TYR A CA 1
ATOM 781 C C . TYR A 1 104 ? 2.521 18.219 -0.238 1 98.62 104 TYR A C 1
ATOM 783 O O . TYR A 1 104 ? 1.326 18.391 -0.481 1 98.62 104 TYR A O 1
ATOM 791 N N . HIS A 1 105 ? 3.438 17.891 -1.108 1 98.19 105 HIS A N 1
ATOM 792 C CA . HIS A 1 105 ? 3.283 18 -2.555 1 98.19 105 HIS A CA 1
ATOM 793 C C . HIS A 1 105 ? 2.768 16.688 -3.154 1 98.19 105 HIS A C 1
ATOM 795 O O . HIS A 1 105 ? 3.396 15.648 -3.004 1 98.19 105 HIS A O 1
ATOM 801 N N . ARG A 1 106 ? 1.633 16.75 -3.803 1 98 106 ARG A N 1
ATOM 802 C CA . ARG A 1 106 ? 1.062 15.562 -4.418 1 98 106 ARG A CA 1
ATOM 803 C C . ARG A 1 106 ? 1.943 15.055 -5.559 1 98 106 ARG A C 1
ATOM 805 O O . ARG A 1 106 ? 2.32 15.828 -6.445 1 98 106 ARG A O 1
ATOM 812 N N . ALA A 1 107 ? 2.256 13.758 -5.508 1 98.06 107 ALA A N 1
ATOM 813 C CA . ALA A 1 107 ? 3.209 13.195 -6.465 1 98.06 107 ALA A CA 1
ATOM 814 C C . ALA A 1 107 ? 2.875 11.742 -6.781 1 98.06 107 ALA A C 1
ATOM 816 O O . ALA A 1 107 ? 2.072 11.117 -6.086 1 98.06 107 ALA A O 1
ATOM 817 N N . LEU A 1 108 ? 3.373 11.32 -7.871 1 97 108 LEU A N 1
ATOM 818 C CA . LEU A 1 108 ? 3.391 9.906 -8.234 1 97 108 LEU A CA 1
ATOM 819 C C . LEU A 1 108 ? 4.758 9.289 -7.953 1 97 108 LEU A C 1
ATOM 821 O O . LEU A 1 108 ? 5.777 9.789 -8.438 1 97 108 LEU A O 1
ATOM 825 N N . VAL A 1 109 ? 4.785 8.273 -7.137 1 96.25 109 VAL A N 1
ATOM 826 C CA . VAL A 1 109 ? 6.004 7.523 -6.859 1 96.25 109 VAL A CA 1
ATOM 827 C C . VAL A 1 109 ? 5.984 6.203 -7.629 1 96.25 109 VAL A C 1
ATOM 829 O O . VAL A 1 109 ? 5.016 5.445 -7.551 1 96.25 109 VAL A O 1
ATOM 832 N N . VAL A 1 110 ? 7.078 5.984 -8.367 1 95.19 110 VAL A N 1
ATOM 833 C CA . VAL A 1 110 ? 7.238 4.781 -9.172 1 95.19 110 VAL A CA 1
ATOM 834 C C . VAL A 1 110 ? 8.547 4.078 -8.812 1 95.19 110 VAL A C 1
ATOM 836 O O . VAL A 1 110 ? 9.57 4.73 -8.617 1 95.19 110 VAL A O 1
ATOM 839 N N . THR A 1 111 ? 8.492 2.803 -8.656 1 93.5 111 THR A N 1
ATOM 840 C CA . THR A 1 111 ? 9.719 2.031 -8.469 1 93.5 111 THR A CA 1
ATOM 841 C C . THR A 1 111 ? 10.328 1.651 -9.812 1 93.5 111 THR A C 1
ATOM 843 O O . THR A 1 111 ? 9.609 1.354 -10.766 1 93.5 111 THR A O 1
ATOM 846 N N . ARG A 1 112 ? 11.617 1.594 -9.805 1 92.75 112 ARG A N 1
ATOM 847 C CA . ARG A 1 112 ? 12.305 1.243 -11.039 1 92.75 112 ARG A CA 1
ATOM 848 C C . ARG A 1 112 ? 13.203 0.024 -10.844 1 92.75 112 ARG A C 1
ATOM 850 O O . ARG A 1 112 ? 13.25 -0.543 -9.75 1 92.75 112 ARG A O 1
ATOM 857 N N . GLU A 1 113 ? 13.922 -0.354 -11.906 1 90.38 113 GLU A N 1
ATOM 858 C CA . GLU A 1 113 ? 14.688 -1.598 -11.938 1 90.38 113 GLU A CA 1
ATOM 859 C C . GLU A 1 113 ? 15.883 -1.534 -11 1 90.38 113 GLU A C 1
ATOM 861 O O . GLU A 1 113 ? 16.375 -2.568 -10.531 1 90.38 113 GLU A O 1
ATOM 866 N N . ASP A 1 114 ? 16.281 -0.341 -10.727 1 89.88 114 ASP A N 1
ATOM 867 C CA . ASP A 1 114 ? 17.453 -0.207 -9.859 1 89.88 114 ASP A CA 1
ATOM 868 C C . ASP A 1 114 ? 17.078 -0.342 -8.391 1 89.88 114 ASP A C 1
ATOM 870 O O . ASP A 1 114 ? 17.938 -0.279 -7.512 1 89.88 114 ASP A O 1
ATOM 874 N N . GLY A 1 115 ? 15.781 -0.458 -8.133 1 89.94 115 GLY A N 1
ATOM 875 C CA . GLY A 1 115 ? 15.32 -0.676 -6.773 1 89.94 115 GLY A CA 1
ATOM 876 C C . GLY A 1 115 ? 14.969 0.61 -6.051 1 89.94 115 GLY A C 1
ATOM 877 O O . GLY A 1 115 ? 14.508 0.579 -4.906 1 89.94 115 GLY A O 1
ATOM 878 N N . LEU A 1 116 ? 15.156 1.688 -6.793 1 93.56 116 LEU A N 1
ATOM 879 C CA . LEU A 1 116 ? 14.867 2.979 -6.176 1 93.56 116 LEU A CA 1
ATOM 880 C C . LEU A 1 116 ? 13.469 3.461 -6.559 1 93.56 116 LEU A C 1
ATOM 882 O O . LEU A 1 116 ? 12.867 2.957 -7.512 1 93.56 116 LEU A O 1
ATOM 886 N N . MET A 1 117 ? 13.016 4.363 -5.758 1 95.12 117 MET A N 1
ATOM 887 C CA . MET A 1 117 ? 11.727 5.008 -6.004 1 95.12 117 MET A CA 1
ATOM 888 C C . MET A 1 117 ? 11.922 6.43 -6.52 1 95.12 117 MET A C 1
ATOM 890 O O . MET A 1 117 ? 12.703 7.199 -5.957 1 95.12 117 MET A O 1
ATOM 894 N N . TYR A 1 118 ? 11.117 6.688 -7.562 1 97.38 118 TYR A N 1
ATOM 895 C CA . TYR A 1 118 ? 11.203 8.008 -8.18 1 97.38 118 TYR A CA 1
ATOM 896 C C . TYR A 1 118 ? 9.867 8.734 -8.094 1 97.38 118 TYR A C 1
ATOM 898 O O . TYR A 1 118 ? 8.812 8.133 -8.273 1 97.38 118 TYR A O 1
ATOM 906 N N . ALA A 1 119 ? 9.984 10.016 -7.883 1 97.81 119 ALA A N 1
ATOM 907 C CA . ALA A 1 119 ? 8.766 10.805 -7.715 1 97.81 119 ALA A CA 1
ATOM 908 C C . ALA A 1 119 ? 8.641 11.867 -8.805 1 97.81 119 ALA A C 1
ATOM 910 O O . ALA A 1 119 ? 9.641 12.484 -9.195 1 97.81 119 ALA A O 1
ATOM 911 N N . SER A 1 120 ? 7.477 12.062 -9.25 1 97.25 120 SER A N 1
ATOM 912 C CA . SER A 1 120 ? 7.125 13.156 -10.148 1 97.25 120 SER A CA 1
ATOM 913 C C . SER A 1 120 ? 5.891 13.906 -9.648 1 97.25 120 SER A C 1
ATOM 915 O O . SER A 1 120 ? 4.957 13.297 -9.133 1 97.25 120 SER A O 1
ATOM 917 N N . SER A 1 121 ? 5.918 15.172 -9.867 1 97.06 121 SER A N 1
ATOM 918 C CA . SER A 1 121 ? 4.785 16 -9.477 1 97.06 121 SER A CA 1
ATOM 919 C C . SER A 1 121 ? 3.549 15.688 -10.312 1 97.06 121 SER A C 1
ATOM 921 O O . SER A 1 121 ? 3.666 15.344 -11.492 1 97.06 121 SER A O 1
ATOM 923 N N . THR A 1 122 ? 2.396 15.828 -9.703 1 95.25 122 THR A N 1
ATOM 924 C CA . THR A 1 122 ? 1.167 15.617 -10.461 1 95.25 122 THR A CA 1
ATOM 925 C C . THR A 1 122 ? 0.635 16.938 -11.008 1 95.25 122 THR A C 1
ATOM 927 O O . THR A 1 122 ? -0.532 17.031 -11.391 1 95.25 122 THR A O 1
ATOM 930 N N . GLY A 1 123 ? 1.454 17.953 -10.953 1 91 123 GLY A N 1
ATOM 931 C CA . GLY A 1 123 ? 1.077 19.234 -11.539 1 91 123 GLY A CA 1
ATOM 932 C C . GLY A 1 123 ? 0.805 20.312 -10.508 1 91 123 GLY A C 1
ATOM 933 O O . GLY A 1 123 ? 1.512 20.406 -9.508 1 91 123 GLY A O 1
ATOM 934 N N . GLY A 1 124 ? -0.204 21.188 -10.812 1 89.69 124 GLY A N 1
ATOM 935 C CA . GLY A 1 124 ? -0.521 22.297 -9.922 1 89.69 124 GLY A CA 1
ATOM 936 C C . GLY A 1 124 ? -0.891 21.859 -8.523 1 89.69 124 GLY A C 1
ATOM 937 O O . GLY A 1 124 ? -1.646 20.906 -8.344 1 89.69 124 GLY A O 1
ATOM 938 N N . GLN A 1 125 ? -0.421 22.547 -7.559 1 92.44 125 GLN A N 1
ATOM 939 C CA . GLN A 1 125 ? -0.541 22.156 -6.156 1 92.44 125 GLN A CA 1
ATOM 940 C C . GLN A 1 125 ? -1.468 23.109 -5.402 1 92.44 125 GLN A C 1
ATOM 942 O O . GLN A 1 125 ? -1.371 23.234 -4.18 1 92.44 125 GLN A O 1
ATOM 947 N N . ARG A 1 126 ? -2.346 23.75 -6.098 1 89.62 126 ARG A N 1
ATOM 948 C CA . ARG A 1 126 ? -3.299 24.625 -5.414 1 89.62 126 ARG A CA 1
ATOM 949 C C . ARG A 1 126 ? -4.203 23.812 -4.488 1 89.62 126 ARG A C 1
ATOM 951 O O . ARG A 1 126 ? -4.574 22.688 -4.801 1 89.62 126 ARG A O 1
ATOM 958 N N . SER A 1 127 ? -4.609 24.406 -3.447 1 85 127 SER A N 1
ATOM 959 C CA . SER A 1 127 ? -5.363 23.734 -2.395 1 85 127 SER A CA 1
ATOM 960 C C . SER A 1 127 ? -6.75 23.328 -2.883 1 85 127 SER A C 1
ATOM 962 O O . SER A 1 127 ? -7.371 22.422 -2.326 1 85 127 SER A O 1
ATOM 964 N N . SER A 1 128 ? -7.152 23.938 -3.934 1 81.81 128 SER A N 1
ATOM 965 C CA . SER A 1 128 ? -8.477 23.625 -4.453 1 81.81 128 SER A CA 1
ATOM 966 C C . SER A 1 128 ? -8.406 22.609 -5.594 1 81.81 128 SER A C 1
ATOM 968 O O . SER A 1 128 ? -9.43 22.078 -6.023 1 81.81 128 SER A O 1
ATOM 970 N N . LYS A 1 129 ? -7.246 22.344 -6.062 1 84.31 129 LYS A N 1
ATOM 971 C CA . LYS A 1 129 ? -7.086 21.516 -7.246 1 84.31 129 LYS A CA 1
ATOM 972 C C . LYS A 1 129 ? -7.074 20.031 -6.879 1 84.31 129 LYS A C 1
ATOM 974 O O . LYS A 1 129 ? -6.012 19.406 -6.82 1 84.31 129 LYS A O 1
ATOM 979 N N . ILE A 1 130 ? -8.25 19.469 -6.84 1 86.25 130 ILE A N 1
ATOM 980 C CA . ILE A 1 130 ? -8.414 18.062 -6.465 1 86.25 130 ILE A CA 1
ATOM 981 C C . ILE A 1 130 ? -7.887 17.172 -7.578 1 86.25 130 ILE A C 1
ATOM 983 O O . ILE A 1 130 ? -7.5 16.031 -7.332 1 86.25 130 ILE A O 1
ATOM 987 N N . GLY A 1 131 ? -7.832 17.734 -8.758 1 86.38 131 GLY A N 1
ATOM 988 C CA . GLY A 1 131 ? -7.332 16.969 -9.891 1 86.38 131 GLY A CA 1
ATOM 989 C C . GLY A 1 131 ? -5.906 16.484 -9.703 1 86.38 131 GLY A C 1
ATOM 990 O O . GLY A 1 131 ? -5.496 15.5 -10.32 1 86.38 131 GLY A O 1
ATOM 991 N N . SER A 1 132 ? -5.113 17.141 -8.875 1 87 132 SER A N 1
ATOM 992 C CA . SER A 1 132 ? -3.727 16.75 -8.617 1 87 132 SER A CA 1
ATOM 993 C C . SER A 1 132 ? -3.648 15.422 -7.883 1 87 132 SER A C 1
ATOM 995 O O . SER A 1 132 ? -2.582 14.812 -7.812 1 87 132 SER A O 1
ATOM 997 N N . PHE A 1 133 ? -4.742 15.039 -7.422 1 91.88 133 PHE A N 1
ATOM 998 C CA . PHE A 1 133 ? -4.75 13.734 -6.762 1 91.88 133 PHE A CA 1
ATOM 999 C C . PHE A 1 133 ? -4.957 12.617 -7.777 1 91.88 133 PHE A C 1
ATOM 1001 O O . PHE A 1 133 ? -4.746 11.445 -7.465 1 91.88 133 PHE A O 1
ATOM 1008 N N . LYS A 1 134 ? -5.418 13.125 -8.938 1 88 134 LYS A N 1
ATOM 1009 C CA . LYS A 1 134 ? -5.496 12.102 -9.969 1 88 134 LYS A CA 1
ATOM 1010 C C . LYS A 1 134 ? -4.113 11.555 -10.312 1 88 134 LYS A C 1
ATOM 1012 O O . LYS A 1 134 ? -3.256 12.289 -10.812 1 88 134 LYS A O 1
ATOM 1017 N N . GLY A 1 135 ? -3.811 10.328 -9.898 1 89 135 GLY A N 1
ATOM 1018 C CA . GLY A 1 135 ? -2.553 9.664 -10.188 1 89 135 GLY A CA 1
ATOM 1019 C C . GLY A 1 135 ? -1.559 9.734 -9.047 1 89 135 GLY A C 1
ATOM 1020 O O . GLY A 1 135 ? -0.506 9.094 -9.094 1 89 135 GLY A O 1
ATOM 1021 N N . ALA A 1 136 ? -1.908 10.633 -8.094 1 95.38 136 ALA A N 1
ATOM 1022 C CA . ALA A 1 136 ? -1.005 10.742 -6.953 1 95.38 136 ALA A CA 1
ATOM 1023 C C . ALA A 1 136 ? -1.118 9.516 -6.051 1 95.38 136 ALA A C 1
ATOM 1025 O O . ALA A 1 136 ? -2.223 9.039 -5.777 1 95.38 136 ALA A O 1
ATOM 1026 N N . ASN A 1 137 ? 0.037 9.016 -5.68 1 96 137 ASN A N 1
ATOM 1027 C CA . ASN A 1 137 ? 0.03 7.953 -4.68 1 96 137 ASN A CA 1
ATOM 1028 C C . ASN A 1 137 ? 0.878 8.32 -3.467 1 96 137 ASN A C 1
ATOM 1030 O O . ASN A 1 137 ? 1.108 7.48 -2.59 1 96 137 ASN A O 1
ATOM 1034 N N . ALA A 1 138 ? 1.348 9.609 -3.467 1 97.94 138 ALA A N 1
ATOM 1035 C CA . ALA A 1 138 ? 2.209 10.023 -2.363 1 97.94 138 ALA A CA 1
ATOM 1036 C C . ALA A 1 138 ? 2.145 11.531 -2.16 1 97.94 138 ALA A C 1
ATOM 1038 O O . ALA A 1 138 ? 1.656 12.266 -3.027 1 97.94 138 ALA A O 1
ATOM 1039 N N . LEU A 1 139 ? 2.596 11.914 -0.985 1 98.56 139 LEU A N 1
ATOM 1040 C CA . LEU A 1 139 ? 2.891 13.305 -0.653 1 98.56 139 LEU A CA 1
ATOM 1041 C C . LEU A 1 139 ? 4.383 13.5 -0.413 1 98.56 139 LEU A C 1
ATOM 1043 O O . LEU A 1 139 ? 4.945 12.938 0.528 1 98.56 139 LEU A O 1
ATOM 1047 N N . LEU A 1 140 ? 5.008 14.297 -1.276 1 98.62 140 LEU A N 1
ATOM 1048 C CA . LEU A 1 140 ? 6.379 14.688 -0.971 1 98.62 140 LEU A CA 1
ATOM 1049 C C . LEU A 1 140 ? 6.422 15.625 0.229 1 98.62 140 LEU A C 1
ATOM 1051 O O . LEU A 1 140 ? 5.617 16.562 0.32 1 98.62 140 LEU A O 1
ATOM 1055 N N . VAL A 1 141 ? 7.363 15.367 1.106 1 98.56 141 VAL A N 1
ATOM 1056 C CA . VAL A 1 141 ? 7.57 16.25 2.252 1 98.56 141 VAL A CA 1
ATOM 1057 C C . VAL A 1 141 ? 8.633 17.297 1.916 1 98.56 141 VAL A C 1
ATOM 1059 O O . VAL A 1 141 ? 9.828 17.062 2.139 1 98.56 141 VAL A O 1
ATOM 1062 N N . MET A 1 142 ? 8.133 18.438 1.477 1 98.38 142 MET A N 1
ATOM 1063 C CA . MET A 1 142 ? 9.031 19.484 1.021 1 98.38 142 MET A CA 1
ATOM 1064 C C . MET A 1 142 ? 9.352 20.469 2.15 1 98.38 142 MET A C 1
ATOM 1066 O O . MET A 1 142 ? 8.445 20.984 2.803 1 98.38 142 MET A O 1
ATOM 1070 N N . PRO A 1 143 ? 10.625 20.688 2.367 1 98 143 PRO A N 1
ATOM 1071 C CA . PRO A 1 143 ? 10.961 21.672 3.395 1 98 143 PRO A CA 1
ATOM 1072 C C . PRO A 1 143 ? 10.625 23.109 2.969 1 98 143 PRO A C 1
ATOM 1074 O O . PRO A 1 143 ? 10.523 23.391 1.772 1 98 143 PRO A O 1
ATOM 1077 N N . GLN A 1 144 ? 10.398 23.875 4.012 1 98.12 144 GLN A N 1
ATOM 1078 C CA . GLN A 1 144 ? 10.336 25.312 3.75 1 98.12 144 GLN A CA 1
ATOM 1079 C C . GLN A 1 144 ? 11.68 25.828 3.23 1 98.12 144 GLN A C 1
ATOM 1081 O O . GLN A 1 144 ? 12.734 25.469 3.746 1 98.12 144 GLN A O 1
ATOM 1086 N N . GLY A 1 145 ? 11.602 26.578 2.24 1 96.75 145 GLY A N 1
ATOM 1087 C CA . GLY A 1 145 ? 12.852 27.141 1.744 1 96.75 145 GLY A CA 1
ATOM 1088 C C . GLY A 1 145 ? 12.68 27.953 0.48 1 96.75 145 GLY A C 1
ATOM 1089 O O . GLY A 1 145 ? 11.578 28.047 -0.063 1 96.75 145 GLY A O 1
ATOM 1090 N N . GLU A 1 146 ? 13.797 28.547 0.194 1 95.88 146 GLU A N 1
ATOM 1091 C CA . GLU A 1 146 ? 13.859 29.281 -1.068 1 95.88 146 GLU A CA 1
ATOM 1092 C C . GLU A 1 146 ? 14.5 28.438 -2.166 1 95.88 146 GLU A C 1
ATOM 1094 O O . GLU A 1 146 ? 15.32 27.547 -1.882 1 95.88 146 GLU A O 1
ATOM 1099 N N . GLY A 1 147 ? 13.961 28.547 -3.355 1 96.06 147 GLY A N 1
ATOM 1100 C CA . GLY A 1 147 ? 14.594 27.875 -4.48 1 96.06 147 GLY A CA 1
ATOM 1101 C C . GLY A 1 147 ? 13.945 26.562 -4.84 1 96.06 147 GLY A C 1
ATOM 1102 O O . GLY A 1 147 ? 12.719 26.422 -4.738 1 96.06 147 GLY A O 1
ATOM 1103 N N . VAL A 1 148 ? 14.867 25.672 -5.438 1 96.88 148 VAL A N 1
ATOM 1104 C CA . VAL A 1 148 ? 14.359 24.422 -6.023 1 96.88 148 VAL A CA 1
ATOM 1105 C C . VAL A 1 148 ? 15.156 23.234 -5.496 1 96.88 148 VAL A C 1
ATOM 1107 O O . VAL A 1 148 ? 16.375 23.328 -5.336 1 96.88 148 VAL A O 1
ATOM 1110 N N . LEU A 1 149 ? 14.43 22.188 -5.09 1 97.88 149 LEU A N 1
ATOM 1111 C CA . LEU A 1 149 ? 15.109 20.891 -4.984 1 97.88 149 LEU A CA 1
ATOM 1112 C C . LEU A 1 149 ? 15.273 20.266 -6.359 1 97.88 149 LEU A C 1
ATOM 1114 O O . LEU A 1 149 ? 14.312 20.156 -7.129 1 97.88 149 LEU A O 1
ATOM 1118 N N . ARG A 1 150 ? 16.438 19.828 -6.645 1 98.31 150 ARG A N 1
ATOM 1119 C CA . ARG A 1 150 ? 16.797 19.453 -8.016 1 98.31 150 ARG A CA 1
ATOM 1120 C C . ARG A 1 150 ? 16.469 18 -8.289 1 98.31 150 ARG A C 1
ATOM 1122 O O . ARG A 1 150 ? 16.516 17.156 -7.383 1 98.31 150 ARG A O 1
ATOM 1129 N N . LYS A 1 151 ? 16.203 17.766 -9.562 1 98.31 151 LYS A N 1
ATOM 1130 C CA . LYS A 1 151 ? 16.125 16.391 -10.039 1 98.31 151 LYS A CA 1
ATOM 1131 C C . LYS A 1 151 ? 17.312 15.57 -9.539 1 98.31 151 LYS A C 1
ATOM 1133 O O . LYS A 1 151 ? 18.453 16.031 -9.578 1 98.31 151 LYS A O 1
ATOM 1138 N N . GLY A 1 152 ? 17 14.367 -9.055 1 97.75 152 GLY A N 1
ATOM 1139 C CA . GLY A 1 152 ? 18.062 13.492 -8.594 1 97.75 152 GLY A CA 1
ATOM 1140 C C . GLY A 1 152 ? 18.266 13.531 -7.094 1 97.75 152 GLY A C 1
ATOM 1141 O O . GLY A 1 152 ? 18.859 12.625 -6.516 1 97.75 152 GLY A O 1
ATOM 1142 N N . GLU A 1 153 ? 17.797 14.578 -6.453 1 97.62 153 GLU A N 1
ATOM 1143 C CA . GLU A 1 153 ? 17.906 14.664 -5 1 97.62 153 GLU A CA 1
ATOM 1144 C C . GLU A 1 153 ? 16.891 13.742 -4.32 1 97.62 153 GLU A C 1
ATOM 1146 O O . GLU A 1 153 ? 15.852 13.414 -4.898 1 97.62 153 GLU A O 1
ATOM 1151 N N . LYS A 1 154 ? 17.266 13.352 -3.084 1 97.25 154 LYS A N 1
ATOM 1152 C CA . LYS A 1 154 ? 16.359 12.5 -2.303 1 97.25 154 LYS A CA 1
ATOM 1153 C C . LYS A 1 154 ? 15.539 13.328 -1.327 1 97.25 154 LYS A C 1
ATOM 1155 O O . LYS A 1 154 ? 16.047 14.258 -0.702 1 97.25 154 LYS A O 1
ATOM 1160 N N . VAL A 1 155 ? 14.289 12.984 -1.278 1 97.81 155 VAL A N 1
ATOM 1161 C CA . VAL A 1 155 ? 13.398 13.625 -0.32 1 97.81 155 VAL A CA 1
ATOM 1162 C C . VAL A 1 155 ? 12.477 12.578 0.312 1 97.81 155 VAL A C 1
ATOM 1164 O O . VAL A 1 155 ? 12.367 11.453 -0.194 1 97.81 155 VAL A O 1
ATOM 1167 N N . ASP A 1 156 ? 11.875 12.945 1.407 1 97.75 156 ASP A N 1
ATOM 1168 C CA . ASP A 1 156 ? 10.883 12.078 2.037 1 97.75 156 ASP A CA 1
ATOM 1169 C C . ASP A 1 156 ? 9.547 12.156 1.304 1 97.75 156 ASP A C 1
ATOM 1171 O O . ASP A 1 156 ? 9.18 13.203 0.776 1 97.75 156 ASP A O 1
ATOM 1175 N N . ALA A 1 157 ? 8.914 10.992 1.286 1 98 157 ALA A N 1
ATOM 1176 C CA . ALA A 1 157 ? 7.543 10.914 0.774 1 98 157 ALA A CA 1
ATOM 1177 C C . ALA A 1 157 ? 6.664 10.07 1.688 1 98 157 ALA A C 1
ATOM 1179 O O . ALA A 1 157 ? 7.141 9.109 2.305 1 98 157 ALA A O 1
ATOM 1180 N N . LEU A 1 158 ? 5.441 10.43 1.795 1 97.88 158 LEU A N 1
ATOM 1181 C CA . LEU A 1 158 ? 4.41 9.648 2.471 1 97.88 158 LEU A CA 1
ATOM 1182 C C . LEU A 1 158 ? 3.533 8.922 1.459 1 97.88 158 LEU A C 1
ATOM 1184 O O . LEU A 1 158 ? 2.879 9.547 0.626 1 97.88 158 LEU A O 1
ATOM 1188 N N . LEU A 1 159 ? 3.504 7.594 1.569 1 96.5 159 LEU A N 1
ATOM 1189 C CA . LEU A 1 159 ? 2.791 6.797 0.577 1 96.5 159 LEU A CA 1
ATOM 1190 C C . LEU A 1 159 ? 1.315 6.668 0.939 1 96.5 159 LEU A C 1
ATOM 1192 O O . LEU A 1 159 ? 0.974 6.113 1.985 1 96.5 159 LEU A O 1
ATOM 1196 N N . MET A 1 160 ? 0.516 7.172 0.056 1 95.56 160 MET A N 1
ATOM 1197 C CA . MET A 1 160 ? -0.93 7.109 0.254 1 95.56 160 MET A CA 1
ATOM 1198 C C . MET A 1 160 ? -1.514 5.852 -0.382 1 95.56 160 MET A C 1
ATOM 1200 O O . MET A 1 160 ? -2.521 5.324 0.091 1 95.56 160 MET A O 1
ATOM 1204 N N . GLY A 1 161 ? -0.907 5.5 -1.482 1 91.81 161 GLY A N 1
ATOM 1205 C CA . GLY A 1 161 ? -1.439 4.391 -2.262 1 91.81 161 GLY A CA 1
ATOM 1206 C C . GLY A 1 161 ? -0.372 3.416 -2.719 1 91.81 161 GLY A C 1
ATOM 1207 O O . GLY A 1 161 ? 0.777 3.492 -2.277 1 91.81 161 GLY A O 1
ATOM 1208 N N . LYS A 1 162 ? -0.787 2.514 -3.641 1 89.81 162 LYS A N 1
ATOM 1209 C CA . LYS A 1 162 ? 0.102 1.473 -4.148 1 89.81 162 LYS A CA 1
ATOM 1210 C C . LYS A 1 162 ? 1.243 2.072 -4.965 1 89.81 162 LYS A C 1
ATOM 1212 O O . LYS A 1 162 ? 1.041 3.031 -5.711 1 89.81 162 LYS A O 1
ATOM 1217 N N . LEU A 1 163 ? 2.35 1.399 -4.742 1 91.12 163 LEU A N 1
ATOM 1218 C CA . LEU A 1 163 ? 3.471 1.782 -5.594 1 91.12 163 LEU A CA 1
ATOM 1219 C C . LEU A 1 163 ? 3.209 1.396 -7.047 1 91.12 163 LEU A C 1
ATOM 1221 O O . LEU A 1 163 ? 2.658 0.327 -7.32 1 91.12 163 LEU A O 1
ATOM 1225 N N . ALA A 1 164 ? 3.615 2.277 -7.898 1 84.75 164 ALA A N 1
ATOM 1226 C CA . ALA A 1 164 ? 3.586 1.966 -9.328 1 84.75 164 ALA A CA 1
ATOM 1227 C C . ALA A 1 164 ? 4.941 1.451 -9.805 1 84.75 164 ALA A C 1
ATOM 1229 O O . ALA A 1 164 ? 5.977 1.763 -9.211 1 84.75 164 ALA A O 1
ATOM 1230 N N . SER A 1 165 ? 4.867 0.523 -10.672 1 79.44 165 SER A N 1
ATOM 1231 C CA . SER A 1 165 ? 6.109 0.011 -11.242 1 79.44 165 SER A CA 1
ATOM 1232 C C . SER A 1 165 ? 6.191 0.292 -12.734 1 79.44 165 SER A C 1
ATOM 1234 O O . SER A 1 165 ? 5.168 0.339 -13.422 1 79.44 165 SER A O 1
ATOM 1236 N N . ASP A 1 166 ? 7.449 0.667 -13.188 1 68.06 166 ASP A N 1
ATOM 1237 C CA . ASP A 1 166 ? 7.668 0.874 -14.617 1 68.06 166 ASP A CA 1
ATOM 1238 C C . ASP A 1 166 ? 7.816 -0.458 -15.352 1 68.06 166 ASP A C 1
ATOM 1240 O O . ASP A 1 166 ? 8.367 -1.417 -14.797 1 68.06 166 ASP A O 1
ATOM 1244 N N . MET B 1 1 ? -4.27 -31.078 -4.977 1 47.34 1 MET B N 1
ATOM 1245 C CA . MET B 1 1 ? -5.668 -31.469 -4.801 1 47.34 1 MET B CA 1
ATOM 1246 C C . MET B 1 1 ? -5.777 -32.875 -4.246 1 47.34 1 MET B C 1
ATOM 1248 O O . MET B 1 1 ? -4.953 -33.75 -4.555 1 47.34 1 MET B O 1
ATOM 1252 N N . GLY B 1 2 ? -6.23 -32.844 -3.131 1 49.75 2 GLY B N 1
ATOM 1253 C CA . GLY B 1 2 ? -6.289 -34.188 -2.551 1 49.75 2 GLY B CA 1
ATOM 1254 C C . GLY B 1 2 ? -7.18 -35.125 -3.328 1 49.75 2 GLY B C 1
ATOM 1255 O O . GLY B 1 2 ? -7.91 -34.719 -4.227 1 49.75 2 GLY B O 1
ATOM 1256 N N . GLU B 1 3 ? -6.961 -36.375 -3.211 1 54.66 3 GLU B N 1
ATOM 1257 C CA . GLU B 1 3 ? -7.73 -37.5 -3.771 1 54.66 3 GLU B CA 1
ATOM 1258 C C . GLU B 1 3 ? -9.227 -37.188 -3.742 1 54.66 3 GLU B C 1
ATOM 1260 O O . GLU B 1 3 ? -9.969 -37.656 -4.613 1 54.66 3 GLU B O 1
ATOM 1265 N N . LEU B 1 4 ? -9.633 -36.344 -2.809 1 60.94 4 LEU B N 1
ATOM 1266 C CA . LEU B 1 4 ? -11.062 -36.125 -2.605 1 60.94 4 LEU B CA 1
ATOM 1267 C C . LEU B 1 4 ? -11.492 -34.781 -3.195 1 60.94 4 LEU B C 1
ATOM 1269 O O . LEU B 1 4 ? -12.57 -34.281 -2.873 1 60.94 4 LEU B O 1
ATOM 1273 N N . ASP B 1 5 ? -10.633 -34.219 -4.133 1 70 5 ASP B N 1
ATOM 1274 C CA . ASP B 1 5 ? -11.039 -32.938 -4.719 1 70 5 ASP B CA 1
ATOM 1275 C C . ASP B 1 5 ? -12.18 -33.156 -5.723 1 70 5 ASP B C 1
ATOM 1277 O O . ASP B 1 5 ? -11.953 -33.625 -6.836 1 70 5 ASP B O 1
ATOM 1281 N N . LEU B 1 6 ? -13.414 -33 -5.359 1 80.5 6 LEU B N 1
ATOM 1282 C CA . LEU B 1 6 ? -14.609 -33.219 -6.156 1 80.5 6 LEU B CA 1
ATOM 1283 C C . LEU B 1 6 ? -14.93 -32 -7.012 1 80.5 6 LEU B C 1
ATOM 1285 O O . LEU B 1 6 ? -15.867 -32.031 -7.809 1 80.5 6 LEU B O 1
ATOM 1289 N N . LEU B 1 7 ? -14.109 -31 -6.992 1 87.62 7 LEU B N 1
ATOM 1290 C CA . LEU B 1 7 ? -14.445 -29.75 -7.68 1 87.62 7 LEU B CA 1
ATOM 1291 C C . LEU B 1 7 ? -14.273 -29.906 -9.188 1 87.62 7 LEU B C 1
ATOM 1293 O O . LEU B 1 7 ? -15.148 -29.5 -9.961 1 87.62 7 LEU B O 1
ATOM 1297 N N . LYS B 1 8 ? -13.211 -30.578 -9.617 1 90.06 8 LYS B N 1
ATOM 1298 C CA . LYS B 1 8 ? -12.922 -30.656 -11.047 1 90.06 8 LYS B CA 1
ATOM 1299 C C . LYS B 1 8 ? -13.977 -31.5 -11.766 1 90.06 8 LYS B C 1
ATOM 1301 O O . LYS B 1 8 ? -14.57 -31.031 -12.75 1 90.06 8 LYS B O 1
ATOM 1306 N N . PRO B 1 9 ? -14.273 -32.688 -11.195 1 90.44 9 PRO B N 1
ATOM 1307 C CA . PRO B 1 9 ? -15.336 -33.438 -11.852 1 90.44 9 PRO B CA 1
ATOM 1308 C C . PRO B 1 9 ? -16.672 -32.688 -11.844 1 90.44 9 PRO B C 1
ATOM 1310 O O . PRO B 1 9 ? -17.438 -32.812 -12.812 1 90.44 9 PRO B O 1
ATOM 1313 N N . THR B 1 10 ? -16.984 -32.031 -10.766 1 92.88 10 THR B N 1
ATOM 1314 C CA . THR B 1 10 ? -18.219 -31.266 -10.688 1 92.88 10 THR B CA 1
ATOM 1315 C C . THR B 1 10 ? -18.266 -30.188 -11.758 1 92.88 10 THR B C 1
ATOM 1317 O O . THR B 1 10 ? -19.281 -30 -12.422 1 92.88 10 THR B O 1
ATOM 1320 N N . ILE B 1 11 ? -17.188 -29.469 -12.039 1 93.88 11 ILE B N 1
ATOM 1321 C CA . ILE B 1 11 ? -17.094 -28.406 -13.039 1 93.88 11 ILE B CA 1
ATOM 1322 C C . ILE B 1 11 ? -17.328 -28.984 -14.43 1 93.88 11 ILE B C 1
ATOM 1324 O O . ILE B 1 11 ? -18.125 -28.453 -15.203 1 93.88 11 ILE B O 1
ATOM 1328 N N . GLU B 1 12 ? -16.703 -30.109 -14.688 1 94.56 12 GLU B N 1
ATOM 1329 C CA . GLU B 1 12 ? -16.75 -30.688 -16.031 1 94.56 12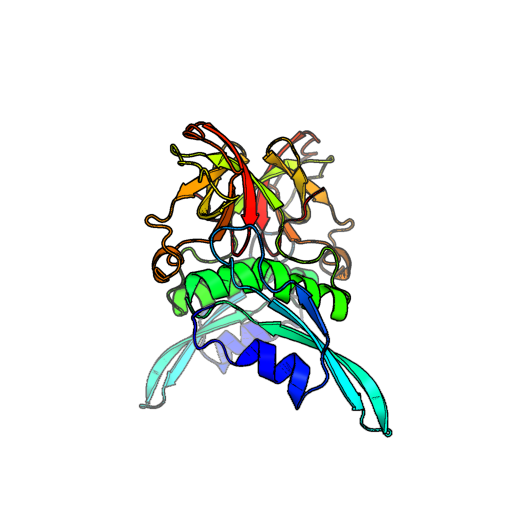 GLU B CA 1
ATOM 1330 C C . GLU B 1 12 ? -18.047 -31.422 -16.266 1 94.56 12 GLU B C 1
ATOM 1332 O O . GLU B 1 12 ? -18.734 -31.203 -17.266 1 94.56 12 GLU B O 1
ATOM 1337 N N . ARG B 1 13 ? -18.531 -32.188 -15.32 1 94 13 ARG B N 1
ATOM 1338 C CA . ARG B 1 13 ? -19.625 -33.094 -15.562 1 94 13 ARG B CA 1
ATOM 1339 C C . ARG B 1 13 ? -20.969 -32.469 -15.211 1 94 13 ARG B C 1
ATOM 1341 O O . ARG B 1 13 ? -21.953 -32.625 -15.93 1 94 13 ARG B O 1
ATOM 1348 N N . SER B 1 14 ? -20.969 -31.75 -14.141 1 93.81 14 SER B N 1
ATOM 1349 C CA . SER B 1 14 ? -22.25 -31.219 -13.664 1 93.81 14 SER B CA 1
ATOM 1350 C C . SER B 1 14 ? -22.516 -29.828 -14.242 1 93.81 14 SER B C 1
ATOM 1352 O O . SER B 1 14 ? -23.656 -29.469 -14.5 1 93.81 14 SER B O 1
ATOM 1354 N N . LEU B 1 15 ? -21.484 -29.141 -14.445 1 93.69 15 LEU B N 1
ATOM 1355 C CA . LEU B 1 15 ? -21.703 -27.75 -14.82 1 93.69 15 LEU B CA 1
ATOM 1356 C C . LEU B 1 15 ? -21.359 -27.531 -16.297 1 93.69 15 LEU B C 1
ATOM 1358 O O . LEU B 1 15 ? -21.562 -26.438 -16.828 1 93.69 15 LEU B O 1
ATOM 1362 N N . GLY B 1 16 ? -20.812 -28.578 -16.875 1 95.44 16 GLY B N 1
ATOM 1363 C CA . GLY B 1 16 ? -20.453 -28.469 -18.281 1 95.44 16 GLY B CA 1
ATOM 1364 C C . GLY B 1 16 ? -19.312 -27.5 -18.531 1 95.44 16 GLY B C 1
ATOM 1365 O O . GLY B 1 16 ? -19.25 -26.859 -19.578 1 95.44 16 GLY B O 1
ATOM 1366 N N . GLY B 1 17 ? -18.5 -27.344 -17.531 1 96.62 17 GLY B N 1
ATOM 1367 C CA . GLY B 1 17 ? -17.438 -26.359 -17.609 1 96.62 17 GLY B CA 1
ATOM 1368 C C . GLY B 1 17 ? -16.188 -26.891 -18.266 1 96.62 17 GLY B C 1
ATOM 1369 O O . GLY B 1 17 ? -16.094 -28.078 -18.578 1 96.62 17 GLY B O 1
ATOM 1370 N N . THR B 1 18 ? -15.242 -25.953 -18.625 1 97.5 18 THR B N 1
ATOM 1371 C CA . THR B 1 18 ? -13.93 -26.25 -19.188 1 97.5 18 THR B CA 1
ATOM 1372 C C . THR B 1 18 ? -12.828 -25.875 -18.188 1 97.5 18 THR B C 1
ATOM 1374 O O . THR B 1 18 ? -12.758 -24.75 -17.719 1 97.5 18 THR B O 1
ATOM 1377 N N . ILE B 1 19 ? -12.039 -26.84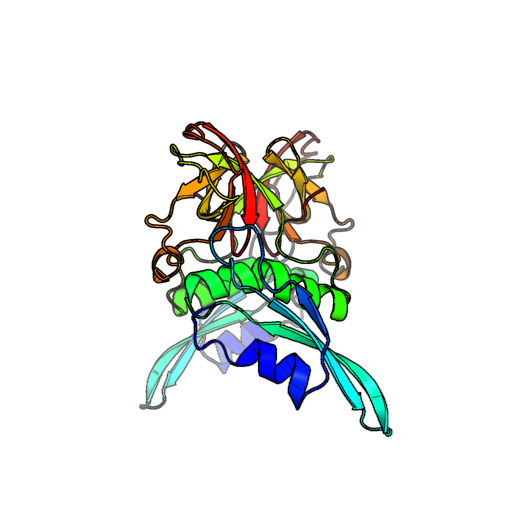4 -17.812 1 96.75 19 ILE B N 1
ATOM 1378 C CA . ILE B 1 19 ? -10.844 -26.594 -17.016 1 96.75 19 ILE B CA 1
ATOM 1379 C C . ILE B 1 19 ? -9.695 -26.141 -17.906 1 96.75 19 ILE B C 1
ATOM 1381 O O . ILE B 1 19 ? -9.242 -26.906 -18.766 1 96.75 19 ILE B O 1
ATOM 1385 N N . HIS B 1 20 ? -9.273 -24.906 -17.734 1 97.56 20 HIS B N 1
ATOM 1386 C CA . HIS B 1 20 ? -8.188 -24.375 -18.547 1 97.56 20 HIS B CA 1
ATOM 1387 C C . HIS B 1 20 ? -6.824 -24.797 -18 1 97.56 20 HIS B C 1
ATOM 1389 O O . HIS B 1 20 ? -5.91 -25.109 -18.766 1 97.56 20 HIS B O 1
ATOM 1395 N N . PHE B 1 21 ? -6.656 -24.781 -16.703 1 96.19 21 PHE B N 1
ATOM 1396 C CA . PHE B 1 21 ? -5.555 -25.438 -16.016 1 96.19 21 PHE B CA 1
ATOM 1397 C C . PHE B 1 21 ? -5.992 -25.922 -14.641 1 96.19 21 PHE B C 1
ATOM 1399 O O . PHE B 1 21 ? -6.859 -25.312 -14.008 1 96.19 21 PHE B O 1
ATOM 1406 N N . GLY B 1 22 ? -5.305 -27.047 -14.18 1 92.81 22 GLY B N 1
ATOM 1407 C CA . GLY B 1 22 ? -5.684 -27.672 -12.922 1 92.81 22 GLY B CA 1
ATOM 1408 C C . GLY B 1 22 ? -4.527 -27.797 -11.945 1 92.81 22 GLY B C 1
ATOM 1409 O O . GLY B 1 22 ? -4.684 -28.375 -10.859 1 92.81 22 GLY B O 1
ATOM 1410 N N . ARG B 1 23 ? -3.443 -27.438 -12.398 1 94.56 23 ARG B N 1
ATOM 1411 C CA . ARG B 1 23 ? -2.232 -27.312 -11.594 1 94.56 23 ARG B CA 1
ATOM 1412 C C . ARG B 1 23 ? -1.302 -26.25 -12.156 1 94.56 23 ARG B C 1
ATOM 1414 O O . ARG B 1 23 ? -1.267 -26.016 -13.367 1 94.56 23 ARG B O 1
ATOM 1421 N N . VAL B 1 24 ? -0.642 -25.625 -11.195 1 96.69 24 VAL B N 1
ATOM 1422 C CA . VAL B 1 24 ? 0.318 -24.609 -11.617 1 96.69 24 VAL B CA 1
ATOM 1423 C C . VAL B 1 24 ? 1.688 -24.922 -11.008 1 96.69 24 VAL B C 1
ATOM 1425 O O . VAL B 1 24 ? 1.78 -25.422 -9.891 1 96.69 24 VAL B O 1
ATOM 1428 N N . ASN B 1 25 ? 2.746 -24.625 -11.781 1 97.5 25 ASN B N 1
ATOM 1429 C CA . ASN B 1 25 ? 4.117 -24.812 -11.312 1 97.5 25 ASN B CA 1
ATOM 1430 C C . ASN B 1 25 ? 4.555 -23.688 -10.383 1 97.5 25 ASN B C 1
ATOM 1432 O O . ASN B 1 25 ? 5.254 -22.766 -10.812 1 97.5 25 ASN B O 1
ATOM 1436 N N . MET B 1 26 ? 4.152 -23.812 -9.102 1 97.62 26 MET B N 1
ATOM 1437 C CA . MET B 1 26 ? 4.523 -22.812 -8.102 1 97.62 26 MET B CA 1
ATOM 1438 C C . MET B 1 26 ? 4.438 -23.391 -6.695 1 97.62 26 MET B C 1
ATOM 1440 O O . MET B 1 26 ? 3.773 -24.406 -6.477 1 97.62 26 MET B O 1
ATOM 1444 N N . LYS B 1 27 ? 5.141 -22.688 -5.84 1 96.94 27 LYS B N 1
ATOM 1445 C CA . LYS B 1 27 ? 5.078 -22.938 -4.398 1 96.94 27 LYS B CA 1
ATOM 1446 C C . LYS B 1 27 ? 4.805 -21.641 -3.637 1 96.94 27 LYS B C 1
ATOM 1448 O O . LYS B 1 27 ? 5.523 -20.656 -3.797 1 96.94 27 LYS B O 1
ATOM 1453 N N . PRO B 1 28 ? 3.824 -21.75 -2.742 1 96.94 28 PRO B N 1
ATOM 1454 C CA . PRO B 1 28 ? 2.713 -22.688 -2.652 1 96.94 28 PRO B CA 1
ATOM 1455 C C . PRO B 1 28 ? 1.699 -22.531 -3.783 1 96.94 28 PRO B C 1
ATOM 1457 O O . PRO B 1 28 ? 1.829 -21.609 -4.602 1 96.94 28 PRO B O 1
ATOM 1460 N N . GLY B 1 29 ? 0.7 -23.438 -3.889 1 96.44 29 GLY B N 1
ATOM 1461 C CA . GLY B 1 29 ? -0.452 -23.172 -4.734 1 96.44 29 GLY B CA 1
ATOM 1462 C C . GLY B 1 29 ? -0.572 -24.141 -5.902 1 96.44 29 GLY B C 1
ATOM 1463 O O . GLY B 1 29 ? -1.37 -23.922 -6.812 1 96.44 29 GLY B O 1
ATOM 1464 N N . LYS B 1 30 ? 0.092 -25.25 -5.863 1 95.81 30 LYS B N 1
ATOM 1465 C CA . LYS B 1 30 ? 0.162 -26.188 -6.969 1 95.81 30 LYS B CA 1
ATOM 1466 C C . LYS B 1 30 ? -1.233 -26.609 -7.418 1 95.81 30 LYS B C 1
ATOM 1468 O O . LYS B 1 30 ? -1.515 -26.672 -8.617 1 95.81 30 LYS B O 1
ATOM 1473 N N . PRO B 1 31 ? -2.164 -26.859 -6.621 1 93.94 31 PRO B N 1
ATOM 1474 C CA . PRO B 1 31 ? -3.439 -27.422 -7.07 1 93.94 31 PRO B CA 1
ATOM 1475 C C . PRO B 1 31 ? -4.387 -26.359 -7.625 1 93.94 31 PRO B C 1
ATOM 1477 O O . PRO B 1 31 ? -5.527 -26.672 -7.98 1 93.94 31 PRO B O 1
ATOM 1480 N N . THR B 1 32 ? -4.008 -25.109 -7.715 1 95.62 32 THR B N 1
ATOM 1481 C CA . THR B 1 32 ? -4.887 -24.047 -8.203 1 95.62 32 THR B CA 1
ATOM 1482 C C . THR B 1 32 ? -5.461 -24.406 -9.57 1 95.62 32 THR B C 1
ATOM 1484 O O . THR B 1 32 ? -4.734 -24.891 -10.445 1 95.62 32 THR B O 1
ATOM 1487 N N . THR B 1 33 ? -6.77 -24.172 -9.719 1 96.06 33 THR B N 1
ATOM 1488 C CA . THR B 1 33 ? -7.5 -24.531 -10.93 1 96.06 33 THR B CA 1
ATOM 1489 C C . THR B 1 33 ? -8.266 -23.328 -11.469 1 96.06 33 THR B C 1
ATOM 1491 O O . THR B 1 33 ? -8.828 -22.547 -10.703 1 96.06 33 THR B O 1
ATOM 1494 N N . PHE B 1 34 ? -8.266 -23.172 -12.742 1 98.06 34 PHE B N 1
ATOM 1495 C CA . PHE B 1 34 ? -9.047 -22.156 -13.453 1 98.06 34 PHE B CA 1
ATOM 1496 C C . PHE B 1 34 ? -9.984 -22.812 -14.461 1 98.06 34 PHE B C 1
ATOM 1498 O O . PHE B 1 34 ? -9.562 -23.656 -15.25 1 98.06 34 PHE B O 1
ATOM 1505 N N . ALA B 1 35 ? -11.227 -22.312 -14.391 1 97.56 35 ALA B N 1
ATOM 1506 C CA . ALA B 1 35 ? -12.234 -22.891 -15.273 1 97.56 35 ALA B CA 1
ATOM 1507 C C . ALA B 1 35 ? -13.25 -21.844 -15.711 1 97.56 35 ALA B C 1
ATOM 1509 O O . ALA B 1 35 ? -13.297 -20.75 -15.148 1 97.56 35 ALA B O 1
ATOM 1510 N N . THR B 1 36 ? -13.914 -22.172 -16.75 1 97.69 36 THR B N 1
ATOM 1511 C CA . THR B 1 36 ? -15.117 -21.438 -17.141 1 97.69 36 THR B CA 1
ATOM 1512 C C . THR B 1 36 ? -16.328 -22.375 -17.156 1 97.69 36 THR B C 1
ATOM 1514 O O . THR B 1 36 ? -16.203 -23.547 -17.469 1 97.69 36 THR B O 1
ATOM 1517 N N . VAL B 1 37 ? -17.484 -21.844 -16.828 1 96.94 37 VAL B N 1
ATOM 1518 C CA . VAL B 1 37 ? -18.75 -22.578 -16.859 1 96.94 37 VAL B CA 1
ATOM 1519 C C . VAL B 1 37 ? -19.797 -21.766 -17.609 1 96.94 37 VAL B C 1
ATOM 1521 O O . VAL B 1 37 ? -19.875 -20.547 -17.469 1 96.94 37 VAL B O 1
ATOM 1524 N N . PRO B 1 38 ? -20.547 -22.469 -18.469 1 97 38 PRO B N 1
ATOM 1525 C CA . PRO B 1 38 ? -21.672 -21.781 -19.125 1 97 38 PRO B CA 1
ATOM 1526 C C . PRO B 1 38 ? -22.844 -21.547 -18.203 1 97 38 PRO B C 1
ATOM 1528 O O . PRO B 1 38 ? -23.234 -22.438 -17.438 1 97 38 PRO B O 1
ATOM 1531 N N . VAL B 1 39 ? -23.297 -20.297 -18.203 1 94.56 39 VAL B N 1
ATOM 1532 C CA . VAL B 1 39 ? -24.5 -19.984 -17.438 1 94.56 39 VAL B CA 1
ATOM 1533 C C . VAL B 1 39 ? -25.453 -19.141 -18.297 1 94.56 39 VAL B C 1
ATOM 1535 O O . VAL B 1 39 ? -25.078 -18.672 -19.375 1 94.56 39 VAL B O 1
ATOM 1538 N N . LYS B 1 40 ? -26.734 -19.078 -17.938 1 93.69 40 LYS B N 1
ATOM 1539 C CA . LYS B 1 40 ? -27.688 -18.172 -18.562 1 93.69 40 LYS B CA 1
ATOM 1540 C C . LYS B 1 40 ? -27.812 -16.875 -17.75 1 93.69 40 LYS B C 1
ATOM 1542 O O . LYS B 1 40 ? -27.906 -16.906 -16.531 1 93.69 40 LYS B O 1
ATOM 1547 N N . ASP B 1 41 ? -27.688 -15.773 -18.453 1 91.75 41 ASP B N 1
ATOM 1548 C CA . ASP B 1 41 ? -27.875 -14.5 -17.75 1 91.75 41 ASP B CA 1
ATOM 1549 C C . ASP B 1 41 ? -29.359 -14.203 -17.547 1 91.75 41 ASP B C 1
ATOM 1551 O O . ASP B 1 41 ? -30.219 -15.055 -17.812 1 91.75 41 ASP B O 1
ATOM 1555 N N . ASP B 1 42 ? -29.562 -13.023 -16.969 1 92.25 42 ASP B N 1
ATOM 1556 C CA . ASP B 1 42 ? -30.922 -12.656 -16.609 1 92.25 42 ASP B CA 1
ATOM 1557 C C . ASP B 1 42 ? -31.828 -12.586 -17.844 1 92.25 42 ASP B C 1
ATOM 1559 O O . ASP B 1 42 ? -33.062 -12.656 -17.719 1 92.25 42 ASP B O 1
ATOM 1563 N N . HIS B 1 43 ? -31.344 -12.477 -19.047 1 94.62 43 HIS B N 1
ATOM 1564 C CA . HIS B 1 43 ? -32.094 -12.359 -20.297 1 94.62 43 HIS B CA 1
ATOM 1565 C C . HIS B 1 43 ? -32.125 -13.695 -21.031 1 94.62 43 HIS B C 1
ATOM 1567 O O . HIS B 1 43 ? -32.625 -13.773 -22.156 1 94.62 43 HIS B O 1
ATOM 1573 N N . GLY B 1 44 ? -31.578 -14.719 -20.453 1 92.12 44 GLY B N 1
ATOM 1574 C CA . GLY B 1 44 ? -31.625 -16.047 -21.031 1 92.12 44 GLY B CA 1
ATOM 1575 C C . GLY B 1 44 ? -30.469 -16.312 -21.984 1 92.12 44 GLY B C 1
ATOM 1576 O O . GLY B 1 44 ? -30.406 -17.375 -22.609 1 92.12 44 GLY B O 1
ATOM 1577 N N . ASN B 1 45 ? -29.594 -15.344 -22.109 1 94.38 45 ASN B N 1
ATOM 1578 C CA . ASN B 1 45 ? -28.438 -15.516 -22.984 1 94.38 45 ASN B CA 1
ATOM 1579 C C . ASN B 1 45 ? -27.344 -16.344 -22.297 1 94.38 45 ASN B C 1
ATOM 1581 O O . ASN B 1 45 ? -27.109 -16.219 -21.094 1 94.38 45 ASN B O 1
ATOM 1585 N N . ARG B 1 46 ? -26.766 -17.203 -23.094 1 93.25 46 ARG B N 1
ATOM 1586 C CA . ARG B 1 46 ? -25.641 -17.984 -22.594 1 93.25 46 ARG B CA 1
ATOM 1587 C C . ARG B 1 46 ? -24.406 -17.109 -22.422 1 93.25 46 ARG B C 1
ATOM 1589 O O . ARG B 1 46 ? -24 -16.422 -23.344 1 93.25 46 ARG B O 1
ATOM 1596 N N . VAL B 1 47 ? -23.891 -17.125 -21.172 1 95.31 47 VAL B N 1
ATOM 1597 C CA . VAL B 1 47 ? -22.641 -16.422 -20.891 1 95.31 47 VAL B CA 1
ATOM 1598 C C . VAL B 1 47 ? -21.688 -17.344 -20.125 1 95.31 47 VAL B C 1
ATOM 1600 O O . VAL B 1 47 ? -22.125 -18.297 -19.469 1 95.31 47 VAL B O 1
ATOM 1603 N N . ASP B 1 48 ? -20.406 -17.078 -20.281 1 95.75 48 ASP B N 1
ATOM 1604 C CA . ASP B 1 48 ? -19.406 -17.828 -19.531 1 95.75 48 ASP B CA 1
ATOM 1605 C C . ASP B 1 48 ? -19.031 -17.109 -18.234 1 95.75 48 ASP B C 1
ATOM 1607 O O . ASP B 1 48 ? -18.812 -15.891 -18.234 1 95.75 48 ASP B O 1
ATOM 1611 N N . LYS B 1 49 ? -19.031 -17.891 -17.156 1 95.56 49 LYS B N 1
ATOM 1612 C CA . LYS B 1 49 ? -18.516 -17.375 -15.883 1 95.56 49 LYS B CA 1
ATOM 1613 C C . LYS B 1 49 ? -17.188 -18.031 -15.531 1 95.56 49 LYS B C 1
ATOM 1615 O O . LYS B 1 49 ? -16.969 -19.203 -15.844 1 95.56 49 LYS B O 1
ATOM 1620 N N . VAL B 1 50 ? -16.375 -17.25 -14.883 1 96.62 50 VAL B N 1
ATOM 1621 C CA . VAL B 1 50 ? -15.047 -17.75 -14.516 1 96.62 50 VAL B CA 1
ATOM 1622 C C . VAL B 1 50 ? -15.078 -18.312 -13.102 1 96.62 50 VAL B C 1
ATOM 1624 O O . VAL B 1 50 ? -15.758 -17.781 -12.227 1 96.62 50 VAL B O 1
ATOM 1627 N N . ILE B 1 51 ? -14.32 -19.438 -12.906 1 95.81 51 ILE B N 1
ATOM 1628 C CA . ILE B 1 51 ? -14.156 -20.062 -11.602 1 95.81 51 ILE B CA 1
ATOM 1629 C C . ILE B 1 51 ? -12.672 -20.234 -11.297 1 95.81 51 ILE B C 1
ATOM 1631 O O . ILE B 1 51 ? -11.93 -20.812 -12.086 1 95.81 51 ILE B O 1
ATOM 1635 N N . PHE B 1 52 ? -12.289 -19.641 -10.195 1 97.19 52 PHE B N 1
ATOM 1636 C CA . PHE B 1 52 ? -11 -19.969 -9.602 1 97.19 52 PHE B CA 1
ATOM 1637 C C . PHE B 1 52 ? -11.172 -20.891 -8.406 1 97.19 52 PHE B C 1
ATOM 1639 O O . PHE B 1 52 ? -11.898 -20.578 -7.465 1 97.19 52 PHE B O 1
ATOM 1646 N N . SER B 1 53 ? -10.531 -22.062 -8.477 1 95.06 53 SER B N 1
ATOM 1647 C CA . SER B 1 53 ? -10.469 -22.969 -7.34 1 95.06 53 SER B CA 1
ATOM 1648 C C . SER B 1 53 ? -9.117 -22.891 -6.645 1 95.06 53 SER B C 1
ATOM 1650 O O . SER B 1 53 ? -8.109 -23.344 -7.188 1 95.06 53 SER B O 1
ATOM 1652 N N . LEU B 1 54 ? -9.188 -22.391 -5.465 1 95.81 54 LEU B N 1
ATOM 1653 C CA . LEU B 1 54 ? -7.949 -22.156 -4.73 1 95.81 54 LEU B CA 1
ATOM 1654 C C . LEU B 1 54 ? -7.621 -23.328 -3.816 1 95.81 54 LEU B C 1
ATOM 1656 O O . LEU B 1 54 ? -8.508 -24.109 -3.465 1 95.81 54 LEU B O 1
ATOM 1660 N N . PRO B 1 55 ? -6.285 -23.438 -3.473 1 93.81 55 PRO B N 1
ATOM 1661 C CA . PRO B 1 55 ? -5.895 -24.516 -2.551 1 93.81 55 PRO B CA 1
ATOM 1662 C C . PRO B 1 55 ? -6.617 -24.422 -1.208 1 93.81 55 PRO B C 1
ATOM 1664 O O . PRO B 1 55 ? -7.004 -23.328 -0.78 1 93.81 55 PRO B O 1
ATOM 1667 N N . GLY B 1 56 ? -6.766 -25.578 -0.555 1 89.75 56 GLY B N 1
ATOM 1668 C CA . GLY B 1 56 ? -7.43 -25.641 0.74 1 89.75 56 GLY B CA 1
ATOM 1669 C C . GLY B 1 56 ? -6.559 -25.125 1.874 1 89.75 56 GLY B C 1
ATOM 1670 O O . GLY B 1 56 ? -7.07 -24.719 2.92 1 89.75 56 GLY B O 1
ATOM 1671 N N . ASN B 1 57 ? -5.16 -25.266 1.714 1 91.62 57 ASN B N 1
ATOM 1672 C CA . ASN B 1 57 ? -4.266 -24.688 2.711 1 91.62 57 ASN B CA 1
ATOM 1673 C C . ASN B 1 57 ? -4.371 -23.172 2.744 1 91.62 57 ASN B C 1
ATOM 1675 O O . ASN B 1 57 ? -4.25 -22.5 1.709 1 91.62 57 ASN B O 1
ATOM 1679 N N . PRO B 1 58 ? -4.609 -22.594 3.855 1 93.19 58 PRO B N 1
ATOM 1680 C CA . PRO B 1 58 ? -4.906 -21.172 3.957 1 93.19 58 PRO B CA 1
ATOM 1681 C C . PRO B 1 58 ? -3.793 -20.297 3.377 1 93.19 58 PRO B C 1
ATOM 1683 O O . PRO B 1 58 ? -4.07 -19.328 2.66 1 93.19 58 PRO B O 1
ATOM 1686 N N . ALA B 1 59 ? -2.545 -20.547 3.68 1 94.69 59 ALA B N 1
ATOM 1687 C CA . ALA B 1 59 ? -1.451 -19.734 3.141 1 94.69 59 ALA B CA 1
ATOM 1688 C C . ALA B 1 59 ? -1.417 -19.797 1.617 1 94.69 59 ALA B C 1
ATOM 1690 O O . ALA B 1 59 ? -1.222 -18.781 0.947 1 94.69 59 ALA B O 1
ATOM 1691 N N . SER B 1 60 ? -1.614 -20.984 1.156 1 95.81 60 SER B N 1
ATOM 1692 C CA . SER B 1 60 ? -1.654 -21.172 -0.292 1 95.81 60 SER B CA 1
ATOM 1693 C C . SER B 1 60 ? -2.822 -20.406 -0.91 1 95.81 60 SER B C 1
ATOM 1695 O O . SER B 1 60 ? -2.684 -19.797 -1.974 1 95.81 60 SER B O 1
ATOM 1697 N N . ALA B 1 61 ? -3.883 -20.5 -0.233 1 96.19 61 ALA B N 1
ATOM 1698 C CA . ALA B 1 61 ? -5.07 -19.812 -0.733 1 96.19 61 ALA B CA 1
ATOM 1699 C C . ALA B 1 61 ? -4.828 -18.297 -0.829 1 96.19 61 ALA B C 1
ATOM 1701 O O . ALA B 1 61 ? -5.199 -17.672 -1.82 1 96.19 61 ALA B O 1
ATOM 1702 N N . VAL B 1 62 ? -4.203 -17.75 0.155 1 96.75 62 VAL B N 1
ATOM 1703 C CA . VAL B 1 62 ? -3.951 -16.312 0.176 1 96.75 62 VAL B CA 1
ATOM 1704 C C . VAL B 1 62 ? -2.977 -15.945 -0.939 1 96.75 62 VAL B C 1
ATOM 1706 O O . VAL B 1 62 ? -3.207 -14.984 -1.681 1 96.75 62 VAL B O 1
ATOM 1709 N N . VAL B 1 63 ? -1.94 -16.688 -1.107 1 98.25 63 VAL B N 1
ATOM 1710 C CA . VAL B 1 63 ? -0.958 -16.438 -2.154 1 98.25 63 VAL B CA 1
ATOM 1711 C C . VAL B 1 63 ? -1.628 -16.516 -3.523 1 98.25 63 VAL B C 1
ATOM 1713 O O . VAL B 1 63 ? -1.494 -15.609 -4.344 1 98.25 63 VAL B O 1
ATOM 1716 N N . CYS B 1 64 ? -2.42 -17.516 -3.707 1 98.19 64 CYS B N 1
ATOM 1717 C CA . CYS B 1 64 ? -3.033 -17.734 -5.012 1 98.19 64 CYS B CA 1
ATOM 1718 C C . CYS B 1 64 ? -4.125 -16.703 -5.285 1 98.19 64 CYS B C 1
ATOM 1720 O O . CYS B 1 64 ? -4.34 -16.312 -6.43 1 98.19 64 CYS B O 1
ATOM 1722 N N . PHE B 1 65 ? -4.848 -16.297 -4.238 1 98.38 65 PHE B N 1
ATOM 1723 C CA . PHE B 1 65 ? -5.777 -15.188 -4.422 1 98.38 65 PHE B CA 1
ATOM 1724 C C . PHE B 1 65 ? -5.07 -13.977 -5.027 1 98.38 65 PHE B C 1
ATOM 1726 O O . PHE B 1 65 ? -5.539 -13.406 -6.012 1 98.38 65 PHE B O 1
ATOM 1733 N N . HIS B 1 66 ? -3.936 -13.609 -4.504 1 98.44 66 HIS B N 1
ATOM 1734 C CA . HIS B 1 66 ? -3.201 -12.422 -4.922 1 98.44 66 HIS B CA 1
ATOM 1735 C C . HIS B 1 66 ? -2.645 -12.586 -6.332 1 98.44 66 HIS B C 1
ATOM 1737 O O . HIS B 1 66 ? -2.561 -11.609 -7.086 1 98.44 66 HIS B O 1
ATOM 1743 N N . LEU B 1 67 ? -2.338 -13.797 -6.676 1 98.56 67 LEU B N 1
ATOM 1744 C CA . LEU B 1 67 ? -1.642 -14.016 -7.938 1 98.56 67 LEU B CA 1
ATOM 1745 C C . LEU B 1 67 ? -2.635 -14.195 -9.086 1 98.56 67 LEU B C 1
ATOM 1747 O O . LEU B 1 67 ? -2.336 -13.852 -10.227 1 98.56 67 LEU B O 1
ATOM 1751 N N . PHE B 1 68 ? -3.822 -14.734 -8.773 1 98.44 68 PHE B N 1
ATOM 1752 C CA . PHE B 1 68 ? -4.699 -15.117 -9.875 1 98.44 68 PHE B CA 1
ATOM 1753 C C . PHE B 1 68 ? -6.027 -14.375 -9.789 1 98.44 68 PHE B C 1
ATOM 1755 O O . PHE B 1 68 ? -6.496 -13.82 -10.789 1 98.44 68 PHE B O 1
ATOM 1762 N N . VAL B 1 69 ? -6.637 -14.344 -8.609 1 98.5 69 VAL B N 1
ATOM 1763 C CA . VAL B 1 69 ? -7.992 -13.82 -8.469 1 98.5 69 VAL B CA 1
ATOM 1764 C C . VAL B 1 69 ? -7.961 -12.289 -8.5 1 98.5 69 VAL B C 1
ATOM 1766 O O . VAL B 1 69 ? -8.711 -11.664 -9.258 1 98.5 69 VAL B O 1
ATOM 1769 N N . LEU B 1 70 ? -7.059 -11.734 -7.762 1 98.12 70 LEU B N 1
ATOM 1770 C CA . LEU B 1 70 ? -6.984 -10.281 -7.633 1 98.12 70 LEU B CA 1
ATOM 1771 C C . LEU B 1 70 ? -6.75 -9.625 -8.984 1 98.12 70 LEU B C 1
ATOM 1773 O O . LEU B 1 70 ? -7.492 -8.727 -9.383 1 98.12 70 LEU B O 1
ATOM 1777 N N . PRO B 1 71 ? -5.801 -10.07 -9.781 1 97.94 71 PRO B N 1
ATOM 1778 C CA . PRO B 1 71 ? -5.609 -9.43 -11.086 1 97.94 71 PRO B CA 1
ATOM 1779 C C . PRO B 1 71 ? -6.82 -9.594 -12.008 1 97.94 71 PRO B C 1
ATOM 1781 O O . PRO B 1 71 ? -7.121 -8.703 -12.797 1 97.94 71 PRO B O 1
ATOM 1784 N N . ALA B 1 72 ? -7.453 -10.695 -11.883 1 97.62 72 ALA B N 1
ATOM 1785 C CA . ALA B 1 72 ? -8.656 -10.906 -12.688 1 97.62 72 ALA B CA 1
ATOM 1786 C C . ALA B 1 72 ? -9.758 -9.922 -12.289 1 97.62 72 ALA B C 1
ATOM 1788 O O . ALA B 1 72 ? -10.422 -9.344 -13.148 1 97.62 72 ALA B O 1
ATOM 1789 N N . LEU B 1 73 ? -9.984 -9.75 -11.039 1 97.88 73 LEU B N 1
ATOM 1790 C CA . LEU B 1 73 ? -10.977 -8.805 -10.547 1 97.88 73 LEU B CA 1
ATOM 1791 C C . LEU B 1 73 ? -10.617 -7.379 -10.953 1 97.88 73 LEU B C 1
ATOM 1793 O O . LEU B 1 73 ? -11.5 -6.594 -11.32 1 97.88 73 LEU B O 1
ATOM 1797 N N . HIS B 1 7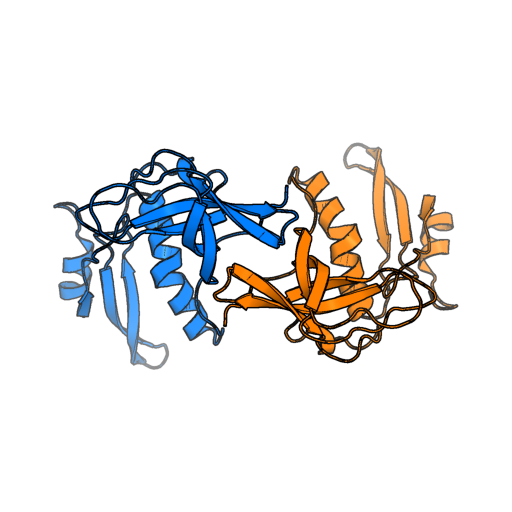4 ? -9.336 -7.059 -10.836 1 97 74 HIS B N 1
ATOM 1798 C CA . HIS B 1 74 ? -8.883 -5.75 -11.297 1 97 74 HIS B CA 1
ATOM 1799 C C . HIS B 1 74 ? -9.242 -5.527 -12.758 1 97 74 HIS B C 1
ATOM 1801 O O . HIS B 1 74 ? -9.805 -4.492 -13.117 1 97 74 HIS B O 1
ATOM 1807 N N . ALA B 1 75 ? -8.93 -6.449 -13.602 1 97.12 75 ALA B N 1
ATOM 1808 C CA . ALA B 1 75 ? -9.203 -6.348 -15.031 1 97.12 75 ALA B CA 1
ATOM 1809 C C . ALA B 1 75 ? -10.695 -6.148 -15.289 1 97.12 75 ALA B C 1
ATOM 1811 O O . ALA B 1 75 ? -11.086 -5.289 -16.094 1 97.12 75 ALA B O 1
ATOM 1812 N N . GLN B 1 76 ? -11.5 -6.879 -14.641 1 95.5 76 GLN B N 1
ATOM 1813 C CA . GLN B 1 76 ? -12.945 -6.785 -14.797 1 95.5 76 GLN B CA 1
ATOM 1814 C C . GLN B 1 76 ? -13.461 -5.422 -14.344 1 95.5 76 GLN B C 1
ATOM 1816 O O . GLN B 1 76 ? -14.43 -4.902 -14.906 1 95.5 76 GLN B O 1
ATOM 1821 N N . ALA B 1 77 ? -12.797 -4.875 -13.359 1 96.62 77 ALA B N 1
ATOM 1822 C CA . ALA B 1 77 ? -13.203 -3.584 -12.805 1 96.62 77 ALA B CA 1
ATOM 1823 C C . ALA B 1 77 ? -12.594 -2.434 -13.609 1 96.62 77 ALA B C 1
ATOM 1825 O O . ALA B 1 77 ? -12.844 -1.264 -13.305 1 96.62 77 ALA B O 1
ATOM 1826 N N . GLY B 1 78 ? -11.742 -2.723 -14.547 1 96.19 78 GLY B N 1
ATOM 1827 C CA . GLY B 1 78 ? -11.094 -1.687 -15.336 1 96.19 78 GLY B CA 1
ATOM 1828 C C . GLY B 1 78 ? -9.914 -1.051 -14.633 1 96.19 78 GLY B C 1
ATOM 1829 O O . GLY B 1 78 ? -9.492 0.052 -14.984 1 96.19 78 GLY B O 1
ATOM 1830 N N . ILE B 1 79 ? -9.5 -1.692 -13.602 1 91.69 79 ILE B N 1
ATOM 1831 C CA . ILE B 1 79 ? -8.352 -1.199 -12.852 1 91.69 79 ILE B CA 1
ATOM 1832 C C . ILE B 1 79 ? -7.062 -1.607 -13.562 1 91.69 79 ILE B C 1
ATOM 1834 O O . ILE B 1 79 ? -6.902 -2.766 -13.961 1 91.69 79 ILE B O 1
ATOM 1838 N N . THR B 1 80 ? -6.207 -0.578 -13.828 1 91.31 80 THR B N 1
ATOM 1839 C CA . THR B 1 80 ? -4.891 -0.809 -14.406 1 91.31 80 THR B CA 1
ATOM 1840 C C . THR B 1 80 ? -3.816 -0.044 -13.641 1 91.31 80 THR B C 1
ATOM 1842 O O . THR B 1 80 ? -4.059 1.071 -13.172 1 91.31 80 THR B O 1
ATOM 1845 N N . PRO B 1 81 ? -2.584 -0.65 -13.469 1 90.44 81 PRO B N 1
ATOM 1846 C CA . PRO B 1 81 ? -2.197 -2.031 -13.766 1 90.44 81 PRO B CA 1
ATOM 1847 C C . PRO B 1 81 ? -2.877 -3.045 -12.844 1 90.44 81 PRO B C 1
ATOM 1849 O O . PRO B 1 81 ? -3.346 -2.684 -11.766 1 90.44 81 PRO B O 1
ATOM 1852 N N . VAL B 1 82 ? -2.922 -4.301 -13.266 1 95.81 82 VAL B N 1
ATOM 1853 C CA . VAL B 1 82 ? -3.627 -5.316 -12.492 1 95.81 82 VAL B CA 1
ATOM 1854 C C . VAL B 1 82 ? -2.668 -5.957 -11.492 1 95.81 82 VAL B C 1
ATOM 1856 O O . VAL B 1 82 ? -1.462 -6.031 -11.734 1 95.81 82 VAL B O 1
ATOM 1859 N N . GLY B 1 83 ? -3.301 -6.395 -10.398 1 96.31 83 GLY B N 1
ATOM 1860 C CA . GLY B 1 83 ? -2.557 -7.203 -9.445 1 96.31 83 GLY B CA 1
ATOM 1861 C C . GLY B 1 83 ? -1.693 -6.383 -8.508 1 96.31 83 GLY B C 1
ATOM 1862 O O . GLY B 1 83 ? -1.988 -5.211 -8.25 1 96.31 83 GLY B O 1
ATOM 1863 N N . LEU B 1 84 ? -0.716 -7.035 -7.898 1 96.25 84 LEU B N 1
ATOM 1864 C CA . LEU B 1 84 ? 0.155 -6.422 -6.902 1 96.25 84 LEU B CA 1
ATOM 1865 C C . LEU B 1 84 ? 1.312 -5.688 -7.566 1 96.25 84 LEU B C 1
ATOM 1867 O O . LEU B 1 84 ? 1.855 -6.152 -8.57 1 96.25 84 LEU B O 1
ATOM 1871 N N . PRO B 1 85 ? 1.702 -4.578 -7 1 94.12 85 PRO B N 1
ATOM 1872 C CA . PRO B 1 85 ? 2.912 -3.93 -7.512 1 94.12 85 PRO B CA 1
ATOM 1873 C C . PRO B 1 85 ? 4.164 -4.785 -7.324 1 94.12 85 PRO B C 1
ATOM 1875 O O . PRO B 1 85 ? 4.336 -5.41 -6.277 1 94.12 85 PRO B O 1
ATOM 1878 N N . ARG B 1 86 ? 4.93 -4.84 -8.383 1 96.12 86 ARG B N 1
ATOM 1879 C CA . ARG B 1 86 ? 6.207 -5.547 -8.359 1 96.12 86 ARG B CA 1
ATOM 1880 C C . ARG B 1 86 ? 7.363 -4.582 -8.117 1 96.12 86 ARG B C 1
ATOM 1882 O O . ARG B 1 86 ? 7.453 -3.541 -8.766 1 96.12 86 ARG B O 1
ATOM 1889 N N . VAL B 1 87 ? 8.25 -4.91 -7.16 1 95.12 87 VAL B N 1
ATOM 1890 C CA . VAL B 1 87 ? 9.383 -4.055 -6.816 1 95.12 87 VAL B CA 1
ATOM 1891 C C . VAL B 1 87 ? 10.648 -4.898 -6.688 1 95.12 87 VAL B C 1
ATOM 1893 O O . VAL B 1 87 ? 10.57 -6.109 -6.477 1 95.12 87 VAL B O 1
ATOM 1896 N N . LYS B 1 88 ? 11.781 -4.23 -6.855 1 97 88 LYS B N 1
ATOM 1897 C CA . LYS B 1 88 ? 13.055 -4.852 -6.523 1 97 88 LYS B CA 1
ATOM 1898 C C . LYS B 1 88 ? 13.414 -4.621 -5.059 1 97 88 LYS B C 1
ATOM 1900 O O . LYS B 1 88 ? 13.32 -3.498 -4.559 1 97 88 LYS B O 1
ATOM 1905 N N . VAL B 1 89 ? 13.836 -5.68 -4.395 1 97.31 89 VAL B N 1
ATOM 1906 C CA . VAL B 1 89 ? 14.211 -5.562 -2.988 1 97.31 89 VAL B CA 1
ATOM 1907 C C . VAL B 1 89 ? 15.57 -6.223 -2.758 1 97.31 89 VAL B C 1
ATOM 1909 O O . VAL B 1 89 ? 15.953 -7.129 -3.5 1 97.31 89 VAL B O 1
ATOM 1912 N N . VAL B 1 90 ? 16.203 -5.762 -1.761 1 97.88 90 VAL B N 1
ATOM 1913 C CA . VAL B 1 90 ? 17.469 -6.359 -1.326 1 97.88 90 VAL B CA 1
ATOM 1914 C C . VAL B 1 90 ? 17.203 -7.402 -0.242 1 97.88 90 VAL B C 1
ATOM 1916 O O . VAL B 1 90 ? 16.531 -7.109 0.757 1 97.88 90 VAL B O 1
ATOM 1919 N N . LEU B 1 91 ? 17.734 -8.602 -0.478 1 98.44 91 LEU B N 1
ATOM 1920 C CA . LEU B 1 91 ? 17.562 -9.633 0.537 1 98.44 91 LEU B CA 1
ATOM 1921 C C . LEU B 1 91 ? 18.344 -9.289 1.804 1 98.44 91 LEU B C 1
ATOM 1923 O O . LEU B 1 91 ? 19.547 -9.062 1.752 1 98.44 91 LEU B O 1
ATOM 1927 N N . GLY B 1 92 ? 17.672 -9.242 2.924 1 97.69 92 GLY B N 1
ATOM 1928 C CA . GLY B 1 92 ? 18.297 -9.008 4.215 1 97.69 92 GLY B CA 1
ATOM 1929 C C . GLY B 1 92 ? 18.906 -10.258 4.816 1 97.69 92 GLY B C 1
ATOM 1930 O O . GLY B 1 92 ? 19.562 -10.195 5.859 1 97.69 92 GLY B O 1
ATOM 1931 N N . GLU B 1 93 ? 18.688 -11.406 4.25 1 98.12 93 GLU B N 1
ATOM 1932 C CA . GLU B 1 93 ? 19.172 -12.711 4.668 1 98.12 93 GLU B CA 1
ATOM 1933 C C . GLU B 1 93 ? 19.25 -13.68 3.486 1 98.12 93 GLU B C 1
ATOM 1935 O O . GLU B 1 93 ? 18.719 -13.391 2.412 1 98.12 93 GLU B O 1
ATOM 1940 N N . ASP B 1 94 ? 19.938 -14.781 3.766 1 98.25 94 ASP B N 1
ATOM 1941 C CA . ASP B 1 94 ? 19.922 -15.852 2.771 1 98.25 94 ASP B CA 1
ATOM 1942 C C . ASP B 1 94 ? 18.547 -16.484 2.664 1 98.25 94 ASP B C 1
ATOM 1944 O O . ASP B 1 94 ? 17.875 -16.719 3.676 1 98.25 94 ASP B O 1
ATOM 1948 N N . VAL B 1 95 ? 18.125 -16.797 1.427 1 97.75 95 VAL B N 1
ATOM 1949 C CA . VAL B 1 95 ? 16.859 -17.5 1.204 1 97.75 95 VAL B CA 1
ATOM 1950 C C . VAL B 1 95 ? 17.078 -18.703 0.293 1 97.75 95 VAL B C 1
ATOM 1952 O O . VAL B 1 95 ? 17.578 -18.547 -0.822 1 97.75 95 VAL B O 1
ATOM 1955 N N . ARG B 1 96 ? 16.688 -19.859 0.761 1 97.06 96 ARG B N 1
ATOM 1956 C CA . ARG B 1 96 ? 16.859 -21.078 -0.016 1 97.06 96 ARG B CA 1
ATOM 1957 C C . ARG B 1 96 ? 15.836 -21.156 -1.149 1 97.06 96 ARG B C 1
ATOM 1959 O O . ARG B 1 96 ? 14.664 -20.844 -0.957 1 97.06 96 ARG B O 1
ATOM 1966 N N . MET B 1 97 ? 16.359 -21.531 -2.281 1 97.69 97 MET B N 1
ATOM 1967 C CA . MET B 1 97 ? 15.461 -21.75 -3.42 1 97.69 97 MET B CA 1
ATOM 1968 C C . MET B 1 97 ? 14.883 -23.156 -3.406 1 97.69 97 MET B C 1
ATOM 1970 O O . MET B 1 97 ? 15.453 -24.062 -2.795 1 97.69 97 MET B O 1
ATOM 1974 N N . ASP B 1 98 ? 13.727 -23.25 -3.949 1 96.69 98 ASP B N 1
ATOM 1975 C CA . ASP B 1 98 ? 13.117 -24.562 -4.141 1 96.69 98 ASP B CA 1
ATOM 1976 C C . ASP B 1 98 ? 13.594 -25.203 -5.445 1 96.69 98 ASP B C 1
ATOM 1978 O O . ASP B 1 98 ? 13.578 -24.562 -6.5 1 96.69 98 ASP B O 1
ATOM 1982 N N . LYS B 1 99 ? 14 -26.438 -5.418 1 96.38 99 LYS B N 1
ATOM 1983 C CA . LYS B 1 99 ? 14.555 -27.125 -6.578 1 96.38 99 LYS B CA 1
ATOM 1984 C C . LYS B 1 99 ? 13.461 -27.5 -7.574 1 96.38 99 LYS B C 1
ATOM 1986 O O . LYS B 1 99 ? 13.734 -27.703 -8.758 1 96.38 99 LYS B O 1
ATOM 1991 N N . GLY B 1 100 ? 12.289 -27.625 -7.191 1 96.5 100 GLY B N 1
ATOM 1992 C CA . GLY B 1 100 ? 11.234 -28.172 -8.023 1 96.5 100 GLY B CA 1
ATOM 1993 C C . GLY B 1 100 ? 10.367 -27.125 -8.672 1 96.5 100 GLY B C 1
ATOM 1994 O O . GLY B 1 100 ? 9.797 -27.344 -9.742 1 96.5 100 GLY B O 1
ATOM 1995 N N . ARG B 1 101 ? 10.289 -26 -7.977 1 97.25 101 ARG B N 1
ATOM 1996 C CA . ARG B 1 101 ? 9.336 -25.016 -8.461 1 97.25 101 ARG B CA 1
ATOM 1997 C C . ARG B 1 101 ? 9.734 -23.609 -8.008 1 97.25 101 ARG B C 1
ATOM 1999 O O . ARG B 1 101 ? 10.352 -23.453 -6.953 1 97.25 101 ARG B O 1
ATOM 2006 N N . PRO B 1 102 ? 9.305 -22.562 -8.812 1 97.94 102 PRO B N 1
ATOM 2007 C CA . PRO B 1 102 ? 9.375 -21.203 -8.266 1 97.94 102 PRO B CA 1
ATOM 2008 C C . PRO B 1 102 ? 8.531 -21.047 -7 1 97.94 102 PRO B C 1
ATOM 2010 O O . PRO B 1 102 ? 7.52 -21.719 -6.836 1 97.94 102 PRO B O 1
ATOM 2013 N N . GLU B 1 103 ? 9.008 -20.125 -6.184 1 98.12 103 GLU B N 1
ATOM 2014 C CA . GLU B 1 103 ? 8.352 -19.969 -4.891 1 98.12 103 GLU B CA 1
ATOM 2015 C C . GLU B 1 103 ? 7.938 -18.516 -4.66 1 98.12 103 GLU B C 1
ATOM 2017 O O . GLU B 1 103 ? 8.688 -17.594 -4.973 1 98.12 103 GLU B O 1
ATOM 2022 N N . TYR B 1 104 ? 6.781 -18.328 -4.141 1 98.62 104 TYR B N 1
ATOM 2023 C CA . TYR B 1 104 ? 6.316 -17.062 -3.609 1 98.62 104 TYR B CA 1
ATOM 2024 C C . TYR B 1 104 ? 6.406 -17.031 -2.088 1 98.62 104 TYR B C 1
ATOM 2026 O O . TYR B 1 104 ? 5.484 -17.469 -1.396 1 98.62 104 TYR B O 1
ATOM 2034 N N . HIS B 1 105 ? 7.484 -16.453 -1.641 1 98.19 105 HIS B N 1
ATOM 2035 C CA . HIS B 1 105 ? 7.953 -16.531 -0.262 1 98.19 105 HIS B CA 1
ATOM 2036 C C . HIS B 1 105 ? 7.434 -15.352 0.561 1 98.19 105 HIS B C 1
ATOM 2038 O O . HIS B 1 105 ? 7.691 -14.188 0.225 1 98.19 105 HIS B O 1
ATOM 2044 N N . ARG B 1 106 ? 6.711 -15.641 1.604 1 98 106 ARG B N 1
ATOM 2045 C CA . ARG B 1 106 ? 6.172 -14.586 2.455 1 98 106 ARG B CA 1
ATOM 2046 C C . ARG B 1 106 ? 7.293 -13.836 3.172 1 98 106 ARG B C 1
ATOM 2048 O O . ARG B 1 106 ? 8.156 -14.453 3.797 1 98 106 ARG B O 1
ATOM 2055 N N . ALA B 1 107 ? 7.25 -12.508 3.072 1 98.06 107 ALA B N 1
ATOM 2056 C CA . ALA B 1 107 ? 8.344 -11.695 3.596 1 98.06 107 ALA B CA 1
ATOM 2057 C C . ALA B 1 107 ? 7.844 -10.344 4.09 1 98.06 107 ALA B C 1
ATOM 2059 O O . ALA B 1 107 ? 6.707 -9.953 3.805 1 98.06 107 ALA B O 1
ATOM 2060 N N . LEU B 1 108 ? 8.625 -9.766 4.906 1 97 108 LEU B N 1
ATOM 2061 C CA . LEU B 1 108 ? 8.461 -8.367 5.301 1 97 108 LEU B CA 1
ATOM 2062 C C . LEU B 1 108 ? 9.422 -7.469 4.531 1 97 108 LEU B C 1
ATOM 2064 O O . LEU B 1 108 ? 10.641 -7.691 4.547 1 97 108 LEU B O 1
ATOM 2068 N N . VAL B 1 109 ? 8.891 -6.512 3.82 1 96.25 109 VAL B N 1
ATOM 2069 C CA . VAL B 1 109 ? 9.695 -5.516 3.117 1 96.25 109 VAL B CA 1
ATOM 2070 C C . VAL B 1 109 ? 9.68 -4.203 3.893 1 96.25 109 VAL B C 1
ATOM 2072 O O . VAL B 1 109 ? 8.617 -3.691 4.246 1 96.25 109 VAL B O 1
ATOM 2075 N N . VAL B 1 110 ? 10.891 -3.693 4.133 1 95.12 110 VAL B N 1
ATOM 2076 C CA . VAL B 1 110 ? 11.086 -2.451 4.871 1 95.12 110 VAL B CA 1
ATOM 2077 C C . VAL B 1 110 ? 11.938 -1.485 4.051 1 95.12 110 VAL B C 1
ATOM 2079 O O . VAL B 1 110 ? 12.922 -1.892 3.432 1 95.12 110 VAL B O 1
ATOM 2082 N N . THR B 1 111 ? 11.539 -0.27 3.992 1 93.44 111 THR B N 1
ATOM 2083 C CA . THR B 1 111 ? 12.367 0.753 3.369 1 93.44 111 THR B CA 1
ATOM 2084 C C . THR B 1 111 ? 13.367 1.325 4.371 1 93.44 111 THR B C 1
ATOM 2086 O O . THR B 1 111 ? 13.039 1.502 5.547 1 93.44 111 THR B O 1
ATOM 2089 N N . ARG B 1 112 ? 14.492 1.682 3.85 1 92.81 112 ARG B N 1
ATOM 2090 C CA . ARG B 1 112 ? 15.523 2.238 4.723 1 92.81 112 ARG B CA 1
ATOM 2091 C C . ARG B 1 112 ? 15.953 3.621 4.246 1 92.81 112 ARG B C 1
ATOM 2093 O O . ARG B 1 112 ? 15.43 4.133 3.256 1 92.81 112 ARG B O 1
ATOM 2100 N N . GLU B 1 113 ? 16.938 4.207 4.965 1 90.38 113 GLU B N 1
ATOM 2101 C CA . GLU B 1 113 ? 17.328 5.594 4.754 1 90.38 113 GLU B CA 1
ATOM 2102 C C . GLU B 1 113 ? 18.047 5.766 3.412 1 90.38 113 GLU B C 1
ATOM 2104 O O . GLU B 1 113 ? 18.047 6.863 2.848 1 90.38 113 GLU B O 1
ATOM 2109 N N . ASP B 1 114 ? 18.562 4.672 2.936 1 90 114 ASP B N 1
ATOM 2110 C CA . ASP B 1 114 ? 19.297 4.773 1.674 1 90 114 ASP B CA 1
ATOM 2111 C C . ASP B 1 114 ? 18.328 4.746 0.484 1 90 114 ASP B C 1
ATOM 2113 O O . ASP B 1 114 ? 18.766 4.84 -0.668 1 90 114 ASP B O 1
ATOM 2117 N N . GLY B 1 115 ? 17.047 4.551 0.764 1 90 115 GLY B N 1
ATOM 2118 C CA . GLY B 1 115 ? 16.047 4.59 -0.286 1 90 115 GLY B CA 1
ATOM 2119 C C . GLY B 1 115 ? 15.742 3.223 -0.869 1 90 115 GLY B C 1
ATOM 2120 O O . GLY B 1 115 ? 14.867 3.088 -1.727 1 90 115 GLY B O 1
ATOM 2121 N N . LEU B 1 116 ? 16.453 2.254 -0.313 1 93.62 116 LEU B N 1
ATOM 2122 C CA . LEU B 1 116 ? 16.25 0.901 -0.822 1 93.62 116 LEU B CA 1
ATOM 2123 C C . LEU B 1 116 ? 15.266 0.133 0.06 1 93.62 116 LEU B C 1
ATOM 2125 O O . LEU B 1 116 ? 15 0.536 1.194 1 93.62 116 LEU B O 1
ATOM 2129 N N . MET B 1 117 ? 14.758 -0.891 -0.536 1 95.12 117 MET B N 1
ATOM 2130 C CA . MET B 1 117 ? 13.859 -1.798 0.174 1 95.12 117 MET B CA 1
ATOM 2131 C C . MET B 1 117 ? 14.562 -3.113 0.498 1 95.12 117 MET B C 1
ATOM 2133 O O . MET B 1 117 ? 15.211 -3.705 -0.366 1 95.12 117 MET B O 1
ATOM 2137 N N . TYR B 1 118 ? 14.328 -3.484 1.765 1 97.38 118 TYR B N 1
ATOM 2138 C CA . TYR B 1 118 ? 14.953 -4.715 2.232 1 97.38 118 TYR B CA 1
ATOM 2139 C C . TYR B 1 118 ? 13.898 -5.734 2.65 1 97.38 118 TYR B C 1
ATOM 2141 O O . TYR B 1 118 ? 12.891 -5.379 3.264 1 97.38 118 TYR B O 1
ATOM 2149 N N . ALA B 1 119 ? 14.211 -6.98 2.35 1 97.81 119 ALA B N 1
ATOM 2150 C CA . ALA B 1 119 ? 13.242 -8.031 2.646 1 97.81 119 ALA B CA 1
ATOM 2151 C C . ALA B 1 119 ? 13.805 -9.031 3.646 1 97.81 119 ALA B C 1
ATOM 2153 O O . ALA B 1 119 ? 14.984 -9.391 3.574 1 97.81 119 ALA B O 1
ATOM 2154 N N . SER B 1 120 ? 12.984 -9.469 4.504 1 97.25 120 SER B N 1
ATOM 2155 C CA . SER B 1 120 ? 13.281 -10.57 5.414 1 97.25 120 SER B CA 1
ATOM 2156 C C . SER B 1 120 ? 12.156 -11.609 5.41 1 97.25 120 SER B C 1
ATOM 2158 O O . SER B 1 120 ? 10.984 -11.25 5.328 1 97.25 120 SER B O 1
ATOM 2160 N N . SER B 1 121 ? 12.555 -12.828 5.539 1 97.06 121 SER B N 1
ATOM 2161 C CA . SER B 1 121 ? 11.586 -13.914 5.586 1 97.06 121 SER B CA 1
ATOM 2162 C C . SER B 1 121 ? 10.75 -13.852 6.859 1 97.06 121 SER B C 1
ATOM 2164 O O . SER B 1 121 ? 11.234 -13.422 7.906 1 97.06 121 SER B O 1
ATOM 2166 N N . THR B 1 122 ? 9.516 -14.281 6.754 1 95.31 122 THR B N 1
ATOM 2167 C CA . THR B 1 122 ? 8.68 -14.32 7.945 1 95.31 122 THR B CA 1
ATOM 2168 C C . THR B 1 122 ? 8.719 -15.703 8.594 1 95.31 122 THR B C 1
ATOM 2170 O O . THR B 1 122 ? 7.855 -16.047 9.398 1 95.31 122 THR B O 1
ATOM 2173 N N . GLY B 1 123 ? 9.656 -16.5 8.172 1 91 123 GLY B N 1
ATOM 2174 C CA . GLY B 1 123 ? 9.852 -17.797 8.797 1 91 123 GLY B CA 1
ATOM 2175 C C . GLY B 1 123 ? 9.438 -18.953 7.91 1 91 123 GLY B C 1
ATOM 2176 O O . GLY B 1 123 ? 9.688 -18.938 6.703 1 91 123 GLY B O 1
ATOM 2177 N N . GLY B 1 124 ? 8.867 -20.031 8.555 1 89.69 124 GLY B N 1
ATOM 2178 C CA . GLY B 1 124 ? 8.484 -21.219 7.816 1 89.69 124 GLY B CA 1
ATOM 2179 C C . GLY B 1 124 ? 7.5 -20.953 6.695 1 89.69 124 GLY B C 1
ATOM 2180 O O . GLY B 1 124 ? 6.543 -20.203 6.875 1 89.69 124 GLY B O 1
ATOM 2181 N N . GLN B 1 125 ? 7.695 -21.562 5.586 1 92.44 125 GLN B N 1
ATOM 2182 C CA . GLN B 1 125 ? 6.949 -21.281 4.363 1 92.44 125 GLN B CA 1
ATOM 2183 C C . GLN B 1 125 ? 6.039 -22.453 3.994 1 92.44 125 GLN B C 1
ATOM 2185 O O . GLN B 1 125 ? 5.66 -22.609 2.83 1 92.44 125 GLN B O 1
ATOM 2190 N N . ARG B 1 126 ? 5.691 -23.266 4.945 1 89.56 126 ARG B N 1
ATOM 2191 C CA . ARG B 1 126 ? 4.77 -24.359 4.656 1 89.56 126 ARG B CA 1
ATOM 2192 C C . ARG B 1 126 ? 3.412 -23.812 4.211 1 89.56 126 ARG B C 1
ATOM 2194 O O . ARG B 1 126 ? 2.951 -22.781 4.707 1 89.56 126 ARG B O 1
ATOM 2201 N N . SER B 1 127 ? 2.754 -24.531 3.393 1 85.19 127 SER B N 1
ATOM 2202 C CA . SER B 1 127 ? 1.508 -24.094 2.773 1 85.19 127 SER B CA 1
ATOM 2203 C C . SER B 1 127 ? 0.382 -24 3.799 1 85.19 127 SER B C 1
ATOM 2205 O O . SER B 1 127 ? -0.601 -23.297 3.588 1 85.19 127 SER B O 1
ATOM 2207 N N . SER B 1 128 ? 0.596 -24.641 4.891 1 81.88 128 SER B N 1
ATOM 2208 C CA . SER B 1 128 ? -0.439 -24.625 5.918 1 81.88 128 SER B CA 1
ATOM 2209 C C . SER B 1 128 ? -0.148 -23.578 6.98 1 81.88 128 SER B C 1
ATOM 2211 O O . SER B 1 128 ? -1.005 -23.281 7.816 1 81.88 128 SER B O 1
ATOM 2213 N N . LYS B 1 129 ? 1.004 -23.031 6.945 1 84.25 129 LYS B N 1
ATOM 2214 C CA . LYS B 1 129 ? 1.428 -22.109 8.008 1 84.25 129 LYS B CA 1
ATOM 2215 C C . LYS B 1 129 ? 0.951 -20.688 7.73 1 84.25 129 LYS B C 1
ATOM 2217 O O . LYS B 1 129 ? 1.727 -19.844 7.273 1 84.25 129 LYS B O 1
ATOM 2222 N N . ILE B 1 130 ? -0.236 -20.422 8.195 1 86.12 130 ILE B N 1
ATOM 2223 C CA . ILE B 1 130 ? -0.852 -19.109 7.977 1 86.12 130 ILE B CA 1
ATOM 2224 C C . ILE B 1 130 ? -0.147 -18.062 8.828 1 86.12 130 ILE B C 1
ATOM 2226 O O . ILE B 1 130 ? -0.169 -16.875 8.508 1 86.12 130 ILE B O 1
ATOM 2230 N N . GLY B 1 131 ? 0.503 -18.531 9.859 1 86.44 131 GLY B N 1
ATOM 2231 C CA . GLY B 1 131 ? 1.216 -17.609 10.742 1 86.44 131 GLY B CA 1
ATOM 2232 C C . GLY B 1 131 ? 2.299 -16.828 10.023 1 86.44 131 GLY B C 1
ATOM 2233 O O . GLY B 1 131 ? 2.684 -15.742 10.477 1 86.44 131 GLY B O 1
ATOM 2234 N N . SER B 1 132 ? 2.824 -17.328 8.922 1 87.19 132 SER B N 1
ATOM 2235 C CA . SER B 1 132 ? 3.865 -16.641 8.156 1 87.19 132 SER B CA 1
ATOM 2236 C C . SER B 1 132 ? 3.336 -15.367 7.516 1 87.19 132 SER B C 1
ATOM 2238 O O . SER B 1 132 ? 4.113 -14.523 7.062 1 87.19 132 SER B O 1
ATOM 2240 N N . PHE B 1 133 ? 2.09 -15.266 7.535 1 91.88 133 PHE B N 1
ATOM 2241 C CA . PHE B 1 133 ? 1.52 -14.039 6.996 1 91.88 133 PHE B CA 1
ATOM 2242 C C . PHE B 1 133 ? 1.481 -12.945 8.062 1 91.88 133 PHE B C 1
ATOM 2244 O O . PHE B 1 133 ? 1.274 -11.773 7.746 1 91.88 133 PHE B O 1
ATOM 2251 N N . LYS B 1 134 ? 1.646 -13.492 9.289 1 88 134 LYS B N 1
ATOM 2252 C CA . LYS B 1 134 ? 1.75 -12.461 10.32 1 88 134 LYS B CA 1
ATOM 2253 C C . LYS B 1 134 ? 2.992 -11.602 10.117 1 88 134 LYS B C 1
ATOM 2255 O O . LYS B 1 134 ? 4.117 -12.094 10.203 1 88 134 LYS B O 1
ATOM 2260 N N . GLY B 1 135 ? 2.826 -10.359 9.664 1 88.88 135 GLY B N 1
ATOM 2261 C CA . GLY B 1 135 ? 3.91 -9.414 9.469 1 88.88 135 GLY B CA 1
ATOM 2262 C C . GLY B 1 135 ? 4.359 -9.305 8.023 1 88.88 135 GLY B C 1
ATOM 2263 O O . GLY B 1 135 ? 5.172 -8.445 7.684 1 88.88 135 GLY B O 1
ATOM 2264 N N . ALA B 1 136 ? 3.873 -10.297 7.25 1 95.38 136 ALA B N 1
ATOM 2265 C CA . ALA B 1 136 ? 4.246 -10.242 5.836 1 95.38 136 ALA B CA 1
ATOM 2266 C C . ALA B 1 136 ? 3.504 -9.125 5.117 1 95.38 136 ALA B C 1
ATOM 2268 O O . ALA B 1 136 ? 2.309 -8.922 5.336 1 95.38 136 ALA B O 1
ATOM 2269 N N . ASN B 1 137 ? 4.27 -8.398 4.34 1 96 137 ASN B N 1
ATOM 2270 C CA . ASN B 1 137 ? 3.621 -7.414 3.48 1 96 137 ASN B CA 1
ATOM 2271 C C . ASN B 1 137 ? 3.973 -7.633 2.012 1 96 137 ASN B C 1
ATOM 2273 O O . ASN B 1 137 ? 3.637 -6.809 1.158 1 96 137 ASN B O 1
ATOM 2277 N N . ALA B 1 138 ? 4.68 -8.773 1.762 1 98 138 ALA B N 1
ATOM 2278 C CA . ALA B 1 138 ? 5.102 -9.039 0.387 1 98 138 ALA B CA 1
ATOM 2279 C C . ALA B 1 138 ? 5.309 -10.531 0.153 1 98 138 ALA B C 1
ATOM 2281 O O . ALA B 1 138 ? 5.387 -11.305 1.106 1 98 138 ALA B O 1
ATOM 2282 N N . LEU B 1 139 ? 5.328 -10.844 -1.124 1 98.56 139 LEU B N 1
ATOM 2283 C CA . LEU B 1 139 ? 5.777 -12.148 -1.612 1 98.56 139 LEU B CA 1
ATOM 2284 C C . LEU B 1 139 ? 7.051 -12.008 -2.438 1 98.56 139 LEU B C 1
ATOM 2286 O O . LEU B 1 139 ? 7.043 -11.375 -3.498 1 98.56 139 LEU B O 1
ATOM 2290 N N . LEU B 1 140 ? 8.125 -12.594 -1.933 1 98.62 140 LEU B N 1
ATOM 2291 C CA . LEU B 1 140 ? 9.312 -12.672 -2.781 1 98.62 140 LEU B CA 1
ATOM 2292 C C . LEU B 1 140 ? 9.086 -13.641 -3.941 1 98.62 140 LEU B C 1
ATOM 2294 O O . LEU B 1 140 ? 8.547 -14.734 -3.75 1 98.62 140 LEU B O 1
ATOM 2298 N N . VAL B 1 141 ? 9.508 -13.203 -5.102 1 98.56 141 VAL B N 1
ATOM 2299 C CA . VAL B 1 141 ? 9.43 -14.062 -6.277 1 98.56 141 VAL B CA 1
ATOM 2300 C C . VAL B 1 141 ? 10.75 -14.82 -6.445 1 98.56 141 VAL B C 1
ATOM 2302 O O . VAL B 1 141 ? 11.664 -14.344 -7.113 1 98.56 141 VAL B O 1
ATOM 2305 N N . MET B 1 142 ? 10.742 -16.031 -5.895 1 98.38 142 MET B N 1
ATOM 2306 C CA . MET B 1 142 ? 11.961 -16.828 -5.891 1 98.38 142 MET B CA 1
ATOM 2307 C C . MET B 1 142 ? 12.016 -17.75 -7.102 1 98.38 142 MET B C 1
ATOM 2309 O O . MET B 1 142 ? 11.07 -18.5 -7.359 1 98.38 142 MET B O 1
ATOM 2313 N N . PRO B 1 143 ? 13.125 -17.703 -7.816 1 98 143 PRO B N 1
ATOM 2314 C CA . PRO B 1 143 ? 13.234 -18.625 -8.945 1 98 143 PRO B CA 1
ATOM 2315 C C . PRO B 1 143 ? 13.438 -20.078 -8.492 1 98 143 PRO B C 1
ATOM 2317 O O . PRO B 1 143 ? 13.891 -20.312 -7.371 1 98 143 PRO B O 1
ATOM 2320 N N . GLN B 1 144 ? 12.992 -20.922 -9.406 1 98.12 144 GLN B N 1
ATOM 2321 C CA . GLN B 1 144 ? 13.375 -22.312 -9.219 1 98.12 144 GLN B CA 1
ATOM 2322 C C . GLN B 1 144 ? 14.883 -22.484 -9.289 1 98.12 144 GLN B C 1
ATOM 2324 O O . GLN B 1 144 ? 15.539 -21.906 -10.164 1 98.12 144 GLN B O 1
ATOM 2329 N N . GLY B 1 145 ? 15.383 -23.188 -8.383 1 96.75 145 GLY B N 1
ATOM 2330 C CA . GLY B 1 145 ? 16.812 -23.422 -8.453 1 96.75 145 GLY B CA 1
ATOM 2331 C C . GLY B 1 145 ? 17.359 -24.203 -7.27 1 96.75 145 GLY B C 1
ATOM 2332 O O . GLY B 1 145 ? 16.609 -24.516 -6.34 1 96.75 145 GLY B O 1
ATOM 2333 N N . GLU B 1 146 ? 18.594 -24.5 -7.48 1 95.81 146 GLU B N 1
ATOM 2334 C CA . GLU B 1 146 ? 19.328 -25.141 -6.383 1 95.81 146 GLU B CA 1
ATOM 2335 C C . GLU B 1 146 ? 20.141 -24.109 -5.59 1 95.81 146 GLU B C 1
ATOM 2337 O O . GLU B 1 146 ? 20.547 -23.094 -6.133 1 95.81 146 GLU B O 1
ATOM 2342 N N . GLY B 1 147 ? 20.156 -24.297 -4.281 1 96.06 147 GLY B N 1
ATOM 2343 C CA . GLY B 1 147 ? 21.016 -23.453 -3.473 1 96.06 147 GLY B CA 1
ATOM 2344 C C . GLY B 1 147 ? 20.281 -22.297 -2.82 1 96.06 147 GLY B C 1
ATOM 2345 O O . GLY B 1 147 ? 19.125 -22.438 -2.422 1 96.06 147 GLY B O 1
ATOM 2346 N N . VAL B 1 148 ? 21.125 -21.188 -2.607 1 96.94 148 VAL B N 1
ATOM 2347 C CA . VAL B 1 148 ? 20.625 -20.078 -1.808 1 96.94 148 VAL B CA 1
ATOM 2348 C C . VAL B 1 148 ? 20.859 -18.75 -2.551 1 96.94 148 VAL B C 1
ATOM 2350 O O . VAL B 1 148 ? 21.891 -18.562 -3.193 1 96.94 148 VAL B O 1
ATOM 2353 N N . LEU B 1 149 ? 19.812 -17.906 -2.586 1 97.88 149 LEU B N 1
ATOM 2354 C CA . LEU B 1 149 ? 20.078 -16.516 -2.885 1 97.88 149 LEU B CA 1
ATOM 2355 C C . LEU B 1 149 ? 20.625 -15.789 -1.661 1 97.88 149 LEU B C 1
ATOM 2357 O O . LEU B 1 149 ? 20.062 -15.875 -0.572 1 97.88 149 LEU B O 1
ATOM 2361 N N . ARG B 1 150 ? 21.672 -15.07 -1.853 1 98.31 150 ARG B N 1
ATOM 2362 C CA . ARG B 1 150 ? 22.438 -14.578 -0.723 1 98.31 150 ARG B CA 1
ATOM 2363 C C . ARG B 1 150 ? 21.938 -13.211 -0.265 1 98.31 150 ARG B C 1
ATOM 2365 O O . ARG B 1 150 ? 21.406 -12.438 -1.068 1 98.31 150 ARG B O 1
ATOM 2372 N N . LYS B 1 151 ? 22.156 -13 1.017 1 98.31 151 LYS B N 1
ATOM 2373 C CA . LYS B 1 151 ? 21.969 -11.656 1.553 1 98.31 151 LYS B CA 1
ATOM 2374 C C . LYS B 1 151 ? 22.641 -10.617 0.665 1 98.31 151 LYS B C 1
ATOM 2376 O O . LYS B 1 151 ? 23.781 -10.805 0.219 1 98.31 151 LYS B O 1
ATOM 2381 N N . GLY B 1 152 ? 21.891 -9.547 0.419 1 97.75 152 GLY B N 1
ATOM 2382 C CA . GLY B 1 152 ? 22.453 -8.469 -0.379 1 97.75 152 GLY B CA 1
ATOM 2383 C C . GLY B 1 152 ? 22.031 -8.531 -1.839 1 97.75 152 GLY B C 1
ATOM 2384 O O . GLY B 1 152 ? 22.141 -7.539 -2.561 1 97.75 152 GLY B O 1
ATOM 2385 N N . GLU B 1 153 ? 21.609 -9.68 -2.287 1 97.62 153 GLU B N 1
ATOM 2386 C CA . GLU B 1 153 ? 21.141 -9.805 -3.666 1 97.62 153 GLU B CA 1
ATOM 2387 C C . GLU B 1 153 ? 19.766 -9.172 -3.844 1 97.62 153 GLU B C 1
ATOM 2389 O O . GLU B 1 153 ? 19 -9.062 -2.885 1 97.62 153 GLU B O 1
ATOM 2394 N N . LYS B 1 154 ? 19.516 -8.773 -5.102 1 97.31 154 LYS B N 1
ATOM 2395 C CA . LYS B 1 154 ? 18.219 -8.195 -5.418 1 97.31 154 LYS B CA 1
ATOM 2396 C C . LYS B 1 154 ? 17.281 -9.234 -6.023 1 97.31 154 LYS B C 1
ATOM 2398 O O . LYS B 1 154 ? 17.688 -10.047 -6.852 1 97.31 154 LYS B O 1
ATOM 2403 N N . VAL B 1 155 ? 16.078 -9.188 -5.555 1 97.81 155 VAL B N 1
ATOM 2404 C CA . VAL B 1 155 ? 15.047 -10.062 -6.109 1 97.81 155 VAL B CA 1
ATOM 2405 C C . VAL B 1 155 ? 13.742 -9.281 -6.273 1 97.81 155 VAL B C 1
ATOM 2407 O O . VAL B 1 155 ? 13.586 -8.195 -5.711 1 97.81 155 VAL B O 1
ATOM 2410 N N . ASP B 1 156 ? 12.844 -9.844 -7.059 1 97.75 156 ASP B N 1
ATOM 2411 C CA . ASP B 1 156 ? 11.516 -9.258 -7.199 1 97.75 156 ASP B CA 1
ATOM 2412 C C . ASP B 1 156 ? 10.641 -9.602 -5.996 1 97.75 156 ASP B C 1
ATOM 2414 O O . ASP B 1 156 ? 10.766 -10.68 -5.414 1 97.75 156 ASP B O 1
ATOM 2418 N N . ALA B 1 157 ? 9.812 -8.625 -5.672 1 98.06 157 ALA B N 1
ATOM 2419 C CA . ALA B 1 157 ? 8.789 -8.836 -4.652 1 98.06 157 ALA B CA 1
ATOM 2420 C C . ALA B 1 157 ? 7.445 -8.258 -5.094 1 98.06 157 ALA B C 1
ATOM 2422 O O . ALA B 1 157 ? 7.402 -7.246 -5.801 1 98.06 157 ALA B O 1
ATOM 2423 N N . LEU B 1 158 ? 6.398 -8.898 -4.723 1 97.94 158 LEU B N 1
ATOM 2424 C CA . LEU B 1 158 ? 5.035 -8.406 -4.895 1 97.94 158 LEU B CA 1
ATOM 2425 C C . LEU B 1 158 ? 4.492 -7.848 -3.584 1 97.94 158 LEU B C 1
ATOM 2427 O O . LEU B 1 158 ? 4.391 -8.57 -2.59 1 97.94 158 LEU B O 1
ATOM 2431 N N . LEU B 1 159 ? 4.117 -6.57 -3.611 1 96.56 159 LEU B N 1
ATOM 2432 C CA . LEU B 1 159 ? 3.697 -5.91 -2.379 1 96.56 159 LEU B CA 1
ATOM 2433 C C . LEU B 1 159 ? 2.215 -6.145 -2.115 1 96.56 159 LEU B C 1
ATOM 2435 O O . LEU B 1 159 ? 1.365 -5.73 -2.908 1 96.56 159 LEU B O 1
ATOM 2439 N N . MET B 1 160 ? 1.98 -6.77 -1.014 1 95.62 160 MET B N 1
ATOM 2440 C CA . MET B 1 160 ? 0.605 -7.051 -0.615 1 95.62 160 MET B CA 1
ATOM 2441 C C . MET B 1 160 ? 0.052 -5.934 0.263 1 95.62 160 MET B C 1
ATOM 2443 O O . MET B 1 160 ? -1.152 -5.672 0.258 1 95.62 160 MET B O 1
ATOM 2447 N N . GLY B 1 161 ? 0.949 -5.398 1.055 1 91.75 161 GLY B N 1
ATOM 2448 C CA . GLY B 1 161 ? 0.537 -4.41 2.035 1 91.75 161 GLY B CA 1
ATOM 2449 C C . GLY B 1 161 ? 1.438 -3.189 2.066 1 91.75 161 GLY B C 1
ATOM 2450 O O . GLY B 1 161 ? 2.293 -3.02 1.194 1 91.75 161 GLY B O 1
ATOM 2451 N N . LYS B 1 162 ? 1.237 -2.369 3.119 1 89.75 162 LYS B N 1
ATOM 2452 C CA . LYS B 1 162 ? 1.988 -1.126 3.271 1 89.75 162 LYS B CA 1
ATOM 2453 C C . LYS B 1 162 ? 3.465 -1.405 3.537 1 89.75 162 LYS B C 1
ATOM 2455 O O . LYS B 1 162 ? 3.805 -2.344 4.258 1 89.75 162 LYS B O 1
ATOM 2460 N N . LEU B 1 163 ? 4.199 -0.51 2.918 1 91.19 163 LEU B N 1
ATOM 2461 C CA . LEU B 1 163 ? 5.621 -0.578 3.232 1 91.19 163 LEU B CA 1
ATOM 2462 C C . LEU B 1 163 ? 5.875 -0.189 4.684 1 91.19 163 LEU B C 1
ATOM 2464 O O . LEU B 1 163 ? 5.246 0.734 5.203 1 91.19 163 LEU B O 1
ATOM 2468 N N . ALA B 1 164 ? 6.789 -0.908 5.27 1 84.5 164 ALA B N 1
ATOM 2469 C CA . ALA B 1 164 ? 7.258 -0.539 6.602 1 84.5 164 ALA B CA 1
ATOM 2470 C C . ALA B 1 164 ? 8.531 0.296 6.523 1 84.5 164 ALA B C 1
ATOM 2472 O O . ALA B 1 164 ? 9.281 0.204 5.547 1 84.5 164 ALA B O 1
ATOM 2473 N N . SER B 1 165 ? 8.586 1.226 7.379 1 79.5 165 SER B N 1
ATOM 2474 C CA . SER B 1 165 ? 9.797 2.035 7.426 1 79.5 165 SER B CA 1
ATOM 2475 C C . SER B 1 165 ? 10.531 1.852 8.75 1 79.5 165 SER B C 1
ATOM 2477 O O . SER B 1 165 ? 9.906 1.61 9.781 1 79.5 165 SER B O 1
ATOM 2479 N N . ASP B 1 166 ? 11.922 1.807 8.656 1 68.31 166 ASP B N 1
ATOM 2480 C CA . ASP B 1 166 ? 12.734 1.72 9.859 1 68.31 166 ASP B CA 1
ATOM 2481 C C . ASP B 1 166 ? 12.852 3.082 10.539 1 68.31 166 ASP B C 1
ATOM 2483 O O . ASP B 1 166 ? 12.906 4.113 9.875 1 68.31 166 ASP B O 1
#

Nearest PDB structures (foldseek):
  2nrs-assembly1_B  TM=8.408E-01  e=1.251E-11  Escherichia coli
  2nqu-assembly1_A  TM=8.424E-01  e=1.675E-11  Escherichia coli
  2nqr-assembly1_B  TM=8.240E-01  e=3.003E-11  Escherichia coli
  2nro-assembly1_B  TM=8.286E-01  e=3.792E-11  Escherichia coli
  2nqk-assembly1_B  TM=8.314E-01  e=7.207E-11  Escherichia coli

Organism: Leptosphaeria maculans (strain JN3 / isolate v23.1.3 / race Av1-4-5-6-7-8) (NCBI:txid985895)